Protein AF-A0A4Q3WAX0-F1 (afdb_monomer_lite)

Structure (mmCIF, N/CA/C/O backbone):
data_AF-A0A4Q3WAX0-F1
#
_entry.id   AF-A0A4Q3WAX0-F1
#
loop_
_atom_site.group_PDB
_atom_site.id
_atom_site.type_symbol
_atom_site.label_atom_id
_atom_site.label_alt_id
_atom_site.label_comp_id
_atom_site.label_asym_id
_atom_site.label_entity_id
_atom_site.label_seq_id
_atom_site.pdbx_PDB_ins_code
_atom_site.Cartn_x
_atom_site.Cartn_y
_atom_site.Cartn_z
_atom_site.occupancy
_atom_site.B_iso_or_equiv
_atom_site.auth_seq_id
_atom_site.auth_comp_id
_atom_site.auth_asym_id
_atom_site.auth_atom_id
_atom_site.pdbx_PDB_model_num
ATOM 1 N N . MET A 1 1 ? 7.639 -25.676 12.155 1.00 42.34 1 MET A N 1
ATOM 2 C CA . MET A 1 1 ? 8.088 -25.552 10.753 1.00 42.34 1 MET A CA 1
ATOM 3 C C . MET A 1 1 ? 8.655 -24.159 10.591 1.00 42.34 1 MET A C 1
ATOM 5 O O . MET A 1 1 ? 7.936 -23.203 10.849 1.00 42.34 1 MET A O 1
ATOM 9 N N . THR A 1 2 ? 9.943 -24.042 10.290 1.00 48.53 2 THR A N 1
ATOM 10 C CA . THR A 1 2 ? 10.581 -22.765 9.952 1.00 48.53 2 THR A CA 1
ATOM 11 C C . THR A 1 2 ? 10.070 -22.315 8.592 1.00 48.53 2 THR A C 1
ATOM 13 O O . THR A 1 2 ? 10.085 -23.102 7.649 1.00 48.53 2 THR A O 1
ATOM 16 N N . ASP A 1 3 ? 9.569 -21.086 8.529 1.00 55.59 3 ASP A N 1
ATOM 17 C CA . ASP A 1 3 ? 9.104 -20.432 7.308 1.00 55.59 3 ASP A CA 1
ATOM 18 C C . ASP A 1 3 ? 10.262 -20.417 6.289 1.00 55.59 3 ASP A C 1
ATOM 20 O O . ASP A 1 3 ? 11.294 -19.809 6.578 1.00 55.59 3 ASP A O 1
ATOM 24 N N . PRO A 1 4 ? 10.178 -21.151 5.164 1.00 63.62 4 PRO A N 1
ATOM 25 C CA . PRO A 1 4 ? 11.325 -21.344 4.276 1.00 63.62 4 PRO A CA 1
ATOM 26 C C . PRO A 1 4 ? 11.660 -20.107 3.433 1.00 63.62 4 PRO A C 1
ATOM 28 O O . PRO A 1 4 ? 12.616 -20.143 2.659 1.00 63.62 4 PRO A O 1
ATOM 31 N N . TYR A 1 5 ? 10.900 -19.017 3.570 1.00 70.50 5 TYR A N 1
ATOM 32 C CA . TYR A 1 5 ? 11.054 -17.819 2.758 1.00 70.50 5 TYR A CA 1
ATOM 33 C C . TYR A 1 5 ? 11.094 -16.551 3.608 1.00 70.50 5 TYR A C 1
ATOM 35 O O . TYR A 1 5 ? 10.535 -16.476 4.704 1.00 70.50 5 TYR A O 1
ATOM 43 N N . GLN A 1 6 ? 11.764 -15.531 3.072 1.00 82.25 6 GLN A N 1
ATOM 44 C CA . GLN A 1 6 ? 11.808 -14.208 3.677 1.00 82.25 6 GLN A CA 1
ATOM 45 C C . GLN A 1 6 ? 10.392 -13.625 3.781 1.00 82.25 6 GLN A C 1
ATOM 47 O O . GLN A 1 6 ? 9.604 -13.668 2.831 1.00 82.25 6 GLN A O 1
ATOM 52 N N . ARG A 1 7 ? 10.081 -13.072 4.956 1.00 85.94 7 ARG A N 1
ATOM 53 C CA . ARG A 1 7 ? 8.827 -12.364 5.206 1.00 85.94 7 ARG A CA 1
ATOM 54 C C . ARG A 1 7 ? 8.936 -10.932 4.706 1.00 85.94 7 ARG A C 1
ATOM 56 O O . ARG A 1 7 ? 9.850 -10.206 5.089 1.00 85.94 7 ARG A O 1
ATOM 63 N N . PHE A 1 8 ? 7.966 -10.540 3.900 1.00 89.62 8 PHE A N 1
ATOM 64 C CA . PHE A 1 8 ? 7.758 -9.194 3.400 1.00 89.62 8 PHE A CA 1
ATOM 65 C C . PHE A 1 8 ? 6.417 -8.685 3.909 1.00 89.62 8 PHE A C 1
ATOM 67 O O . PHE A 1 8 ? 5.430 -9.427 3.937 1.00 89.62 8 PHE A O 1
ATOM 74 N N . TYR A 1 9 ? 6.399 -7.413 4.293 1.00 91.31 9 TYR A N 1
ATOM 75 C CA . TYR A 1 9 ? 5.206 -6.723 4.752 1.00 91.31 9 TYR A CA 1
ATOM 76 C C . TYR A 1 9 ? 4.824 -5.635 3.759 1.00 91.31 9 TYR A C 1
ATOM 78 O O . TYR A 1 9 ? 5.687 -4.999 3.152 1.00 91.31 9 TYR A O 1
ATOM 86 N N . PHE A 1 10 ? 3.523 -5.434 3.609 1.00 93.81 10 PHE A N 1
ATOM 87 C CA . PHE A 1 10 ? 2.950 -4.441 2.716 1.00 93.81 10 PHE A CA 1
ATOM 88 C C . PHE A 1 10 ? 1.887 -3.646 3.454 1.00 93.81 10 PHE A C 1
ATOM 90 O O . PHE A 1 10 ? 1.214 -4.168 4.346 1.00 93.81 10 PHE A O 1
ATOM 97 N N . TYR A 1 11 ? 1.729 -2.389 3.062 1.00 93.81 11 TYR A N 1
ATOM 98 C CA . TYR A 1 11 ? 0.980 -1.414 3.839 1.00 93.81 11 TYR A CA 1
ATOM 99 C C . TYR A 1 11 ? -0.007 -0.661 2.967 1.00 93.81 11 TYR A C 1
ATOM 101 O O . TYR A 1 11 ? 0.313 -0.280 1.845 1.00 93.81 11 TYR A O 1
ATOM 109 N N . ARG A 1 12 ? -1.198 -0.392 3.491 1.00 95.44 12 ARG A N 1
ATOM 110 C CA . ARG A 1 12 ? -2.172 0.471 2.824 1.00 95.44 12 ARG A CA 1
ATOM 111 C C . ARG A 1 12 ? -2.775 1.441 3.809 1.00 95.44 12 ARG A C 1
ATOM 113 O O . ARG A 1 12 ? -3.254 1.036 4.863 1.00 95.44 12 ARG A O 1
ATOM 120 N N . ILE A 1 13 ? -2.811 2.704 3.412 1.00 94.25 13 ILE A N 1
ATOM 121 C CA . ILE A 1 13 ? -3.484 3.753 4.158 1.00 94.25 13 ILE A CA 1
ATOM 122 C C . ILE A 1 13 ? -4.846 4.037 3.519 1.00 94.25 13 ILE A C 1
ATOM 124 O O . ILE A 1 13 ? -4.982 4.132 2.297 1.00 94.25 13 ILE A O 1
ATOM 128 N N . ARG A 1 14 ? -5.877 4.161 4.355 1.00 95.44 14 ARG A N 1
ATOM 129 C CA . ARG A 1 14 ? -7.179 4.738 3.992 1.00 95.44 14 ARG A CA 1
ATOM 130 C C . ARG A 1 14 ? -7.497 5.842 4.993 1.00 95.44 14 ARG A C 1
ATOM 132 O O . ARG A 1 14 ? -7.515 5.568 6.187 1.00 95.44 14 ARG A O 1
ATOM 139 N N . LYS A 1 15 ? -7.764 7.066 4.530 1.00 95.81 15 LYS A N 1
ATOM 140 C CA . LYS A 1 15 ? -8.266 8.130 5.415 1.00 95.81 15 LYS A CA 1
ATOM 141 C C . LYS A 1 15 ? -9.644 7.745 5.953 1.00 95.81 15 LYS A C 1
ATOM 143 O O . LYS A 1 15 ? -10.451 7.190 5.205 1.00 95.81 15 LYS A O 1
ATOM 148 N N . LEU A 1 16 ? -9.894 8.044 7.224 1.00 96.38 16 LEU A N 1
ATOM 149 C CA . LEU A 1 16 ? -11.207 7.862 7.836 1.00 96.38 16 LEU A CA 1
ATOM 150 C C . LEU A 1 16 ? -12.206 8.850 7.224 1.00 96.38 16 LEU A C 1
ATOM 152 O O . LEU A 1 16 ? -11.890 10.028 7.013 1.00 96.38 16 LEU A O 1
ATOM 156 N N . THR A 1 17 ? -13.414 8.356 6.959 1.00 95.44 17 THR A N 1
ATOM 157 C CA . THR A 1 17 ? -14.574 9.185 6.602 1.00 95.44 17 THR A CA 1
ATOM 158 C C . THR A 1 17 ? -15.021 10.034 7.796 1.00 95.44 17 THR A C 1
ATOM 160 O O . THR A 1 17 ? -14.453 9.937 8.886 1.00 95.44 17 THR A O 1
ATOM 163 N N . LEU A 1 18 ? -16.010 10.912 7.606 1.00 94.50 18 LEU A N 1
ATOM 164 C CA . LEU A 1 18 ? -16.555 11.675 8.730 1.00 94.50 18 LEU A CA 1
ATOM 165 C C . LEU A 1 18 ? -17.228 10.732 9.736 1.00 94.50 18 LEU A C 1
ATOM 167 O O . LEU A 1 18 ? -16.979 10.841 10.933 1.00 94.50 18 LEU A O 1
ATOM 171 N N . GLU A 1 19 ? -17.982 9.758 9.233 1.00 95.12 19 GLU A N 1
ATOM 172 C CA . GLU A 1 19 ? -18.679 8.752 10.028 1.00 95.12 19 GLU A CA 1
ATOM 173 C C . GLU A 1 19 ? -17.692 7.877 10.817 1.00 95.12 19 GLU A C 1
ATOM 175 O O . GLU A 1 19 ? -17.892 7.618 12.002 1.00 95.12 19 GLU A O 1
ATOM 180 N N . ASP A 1 20 ? -16.566 7.487 10.207 1.00 96.81 20 ASP A N 1
ATOM 181 C CA . ASP A 1 20 ? -15.527 6.737 10.923 1.00 96.81 20 ASP A CA 1
ATOM 182 C C . ASP A 1 20 ? -14.886 7.562 12.057 1.00 96.81 20 ASP A C 1
ATOM 184 O O . ASP A 1 20 ? -14.498 7.005 13.084 1.00 96.81 20 ASP A O 1
ATOM 188 N N . LYS A 1 21 ? -14.738 8.886 11.887 1.00 94.69 21 LYS A N 1
ATOM 189 C CA . LYS A 1 21 ? -14.163 9.763 12.925 1.00 94.69 21 LYS A CA 1
ATOM 190 C C . LYS A 1 21 ? -15.082 9.866 14.139 1.00 94.69 21 LYS A C 1
ATOM 192 O O . LYS A 1 21 ? -14.601 9.856 15.269 1.00 94.69 21 LYS A O 1
ATOM 197 N N . GLU A 1 22 ? -16.390 9.935 13.917 1.00 94.06 22 GLU A N 1
ATOM 198 C CA . GLU A 1 22 ? -17.389 9.900 14.992 1.00 94.06 22 GLU A CA 1
ATOM 199 C C . GLU A 1 22 ? -17.384 8.543 15.714 1.00 94.06 22 GLU A C 1
ATOM 201 O O . GLU A 1 22 ? -17.550 8.480 16.935 1.00 94.06 22 GLU A O 1
ATOM 206 N N . ALA A 1 23 ? -17.088 7.466 14.981 1.00 94.44 23 ALA A N 1
ATOM 207 C CA . ALA A 1 23 ? -16.996 6.109 15.503 1.00 94.44 23 ALA A CA 1
ATOM 208 C C . ALA A 1 23 ? -15.727 5.798 16.317 1.00 94.44 23 ALA A C 1
ATOM 210 O O . ALA A 1 23 ? -15.621 4.705 16.872 1.00 94.44 23 ALA A O 1
ATOM 211 N N . ILE A 1 24 ? -14.771 6.724 16.460 1.00 93.88 24 ILE A N 1
ATOM 212 C CA . ILE A 1 24 ? -13.540 6.481 17.238 1.00 93.88 24 ILE A CA 1
ATOM 213 C C . ILE A 1 24 ? -13.864 6.022 18.667 1.00 93.88 24 ILE A C 1
ATOM 215 O O . ILE A 1 24 ? -13.232 5.105 19.180 1.00 93.88 24 ILE A O 1
ATOM 219 N N . TYR A 1 25 ? -14.877 6.610 19.305 1.00 90.38 25 TYR A N 1
ATOM 220 C CA . TYR A 1 25 ? -15.226 6.277 20.689 1.00 90.38 25 TYR A CA 1
ATOM 221 C C . TYR A 1 25 ? -16.056 4.994 20.825 1.00 90.38 25 TYR A C 1
ATOM 223 O O . TYR A 1 25 ? -16.008 4.348 21.872 1.00 90.38 25 TYR A O 1
ATOM 231 N N . THR A 1 26 ? -16.811 4.620 19.788 1.00 94.00 26 THR A N 1
ATOM 232 C CA . THR A 1 26 ? -17.651 3.409 19.777 1.00 94.00 26 THR A CA 1
ATOM 233 C C . THR A 1 26 ? -16.911 2.191 19.234 1.00 94.00 26 THR A C 1
ATOM 235 O O . THR A 1 26 ? -17.274 1.066 19.569 1.00 94.00 26 THR A O 1
ATOM 238 N N . LYS A 1 27 ? -15.855 2.421 18.444 1.00 94.44 27 LYS A N 1
ATOM 239 C CA . LYS A 1 27 ? -15.073 1.428 17.699 1.00 94.44 27 LYS A CA 1
ATOM 240 C C . LYS A 1 27 ? -15.858 0.676 16.618 1.00 94.44 27 LYS A C 1
ATOM 242 O O . LYS A 1 27 ? -15.413 -0.375 16.165 1.00 94.44 27 LYS A O 1
ATOM 247 N N . ASP A 1 28 ? -17.004 1.209 16.209 1.00 95.25 28 ASP A N 1
ATOM 248 C CA . ASP A 1 28 ? -17.831 0.654 15.134 1.00 95.25 28 ASP A CA 1
ATOM 249 C C . ASP A 1 28 ? -17.613 1.459 13.852 1.00 95.25 28 ASP A C 1
ATOM 251 O O . ASP A 1 28 ? -18.352 2.395 13.562 1.00 95.25 28 ASP A O 1
ATOM 255 N N . PHE A 1 29 ? -16.529 1.153 13.138 1.00 97.06 29 PHE A N 1
ATOM 256 C CA . PHE A 1 29 ? -16.079 1.914 11.973 1.00 97.06 29 PHE A CA 1
ATOM 257 C C . PHE A 1 29 ? -16.847 1.516 10.701 1.00 97.06 29 PHE A C 1
ATOM 259 O O . PHE A 1 29 ? -16.587 0.435 10.157 1.00 97.06 29 PHE A O 1
ATOM 266 N N . PRO A 1 30 ? -17.739 2.369 10.156 1.00 95.25 30 PRO A N 1
ATOM 267 C CA . PRO A 1 30 ? -18.611 1.977 9.049 1.00 95.25 30 PRO A CA 1
ATOM 268 C C . PRO A 1 30 ? -17.873 1.607 7.760 1.00 95.25 30 PRO A C 1
ATOM 270 O O . PRO A 1 30 ? -18.399 0.847 6.951 1.00 95.25 30 PRO A O 1
ATOM 273 N N . SER A 1 31 ? -16.659 2.125 7.542 1.00 94.81 31 SER A N 1
ATOM 274 C CA . SER A 1 31 ? -15.881 1.827 6.332 1.00 94.81 31 SER A CA 1
ATOM 275 C C . SER A 1 31 ? -14.891 0.657 6.475 1.00 94.81 31 SER A C 1
ATOM 277 O O . SER A 1 31 ? -14.120 0.392 5.537 1.00 94.81 31 SER A O 1
ATOM 279 N N . MET A 1 32 ? -14.909 -0.033 7.624 1.00 96.44 32 MET A N 1
ATOM 280 C CA . MET A 1 32 ? -14.067 -1.186 7.961 1.00 96.44 32 MET A CA 1
ATOM 281 C C . MET A 1 32 ? -14.862 -2.220 8.779 1.00 96.44 32 MET A C 1
ATOM 283 O O . MET A 1 32 ? -14.608 -2.421 9.967 1.00 96.44 32 MET A O 1
ATOM 287 N N . GLN A 1 33 ? -15.840 -2.871 8.145 1.00 95.00 33 GLN A N 1
ATOM 288 C CA . GLN A 1 33 ? -16.765 -3.790 8.823 1.00 95.00 33 GLN A CA 1
ATOM 289 C C . GLN A 1 33 ? -16.539 -5.254 8.455 1.00 95.00 33 GLN A C 1
ATOM 291 O O . GLN A 1 33 ? -16.819 -6.139 9.263 1.00 95.00 33 GLN A O 1
ATOM 296 N N . SER A 1 34 ? -16.034 -5.519 7.252 1.00 95.25 34 SER A N 1
ATOM 297 C CA . SER A 1 34 ? -15.991 -6.855 6.663 1.00 95.25 34 SER A CA 1
ATOM 298 C C . SER A 1 34 ? -14.663 -7.159 5.977 1.00 95.25 34 SER A C 1
ATOM 300 O O . SER A 1 34 ? -13.897 -6.264 5.620 1.00 95.25 34 SER A O 1
ATOM 302 N N . GLU A 1 35 ? -14.415 -8.438 5.698 1.00 94.06 35 GLU A N 1
ATOM 303 C CA . GLU A 1 35 ? -13.248 -8.861 4.918 1.00 94.06 35 GLU A CA 1
ATOM 304 C C . GLU A 1 35 ? -13.158 -8.181 3.535 1.00 94.06 35 GLU A C 1
ATOM 306 O O . GLU A 1 35 ? -12.063 -7.946 3.031 1.00 94.06 35 GLU A O 1
ATOM 311 N N . GLN A 1 36 ? -14.269 -7.802 2.896 1.00 92.88 36 GLN A N 1
ATOM 312 C CA . GLN A 1 36 ? -14.178 -7.119 1.601 1.00 92.88 36 GLN A CA 1
ATOM 313 C C . GLN A 1 36 ? -13.471 -5.753 1.713 1.00 92.88 36 GLN A C 1
ATOM 315 O O . GLN A 1 36 ? -12.791 -5.336 0.772 1.00 92.88 36 GLN A O 1
ATOM 320 N N . ASP A 1 37 ? -13.567 -5.082 2.865 1.00 94.06 37 ASP A N 1
ATOM 321 C CA . ASP A 1 37 ? -13.053 -3.722 3.070 1.00 94.06 37 ASP A CA 1
ATOM 322 C C . ASP A 1 37 ? -11.518 -3.636 3.072 1.00 94.06 37 ASP A C 1
ATOM 324 O O . ASP A 1 37 ? -10.950 -2.560 2.830 1.00 94.06 37 ASP A O 1
ATOM 328 N N . ILE A 1 38 ? -10.840 -4.768 3.292 1.00 95.25 38 ILE A N 1
ATOM 329 C CA . ILE A 1 38 ? -9.375 -4.867 3.288 1.00 95.25 38 ILE A CA 1
ATOM 330 C C . ILE A 1 38 ? -8.791 -5.258 1.936 1.00 95.25 38 ILE A C 1
ATOM 332 O O . ILE A 1 38 ? -7.582 -5.187 1.757 1.00 95.25 38 ILE A O 1
ATOM 336 N N . TRP A 1 39 ? -9.590 -5.686 0.967 1.00 95.06 39 TRP A N 1
ATOM 337 C CA . TRP A 1 39 ? -9.061 -6.097 -0.330 1.00 95.06 39 TRP A CA 1
ATOM 338 C C . TRP A 1 39 ? -9.214 -4.957 -1.332 1.00 95.06 39 TRP A C 1
ATOM 340 O O . TRP A 1 39 ? -8.625 -3.883 -1.195 1.00 95.06 39 TRP A O 1
ATOM 350 N N . THR A 1 40 ? -9.996 -5.160 -2.370 1.00 93.62 40 THR A N 1
ATOM 351 C CA . THR A 1 40 ? -10.182 -4.198 -3.445 1.00 93.62 40 THR A CA 1
ATOM 352 C C . THR A 1 40 ? -11.554 -3.536 -3.302 1.00 93.62 40 THR A C 1
ATOM 354 O O . THR A 1 40 ? -12.463 -4.055 -2.651 1.00 93.62 40 THR A O 1
ATOM 357 N N . LYS A 1 41 ? -11.730 -2.348 -3.889 1.00 89.81 41 LYS A N 1
ATOM 358 C CA . LYS A 1 41 ? -13.078 -1.764 -3.986 1.00 89.81 41 LYS A CA 1
ATOM 359 C C . LYS A 1 41 ? -13.919 -2.614 -4.950 1.00 89.81 41 LYS A C 1
ATOM 361 O O . LYS A 1 41 ? -13.353 -3.197 -5.868 1.00 89.81 41 LYS A O 1
ATOM 366 N N . PRO A 1 42 ? -15.251 -2.657 -4.845 1.00 90.06 42 PRO A N 1
ATOM 367 C CA . PRO A 1 42 ? -16.066 -3.215 -5.919 1.00 90.06 42 PRO A CA 1
ATOM 368 C C . PRO A 1 42 ? -15.713 -2.568 -7.266 1.00 90.06 42 PRO A C 1
ATOM 370 O O . PRO A 1 42 ? -15.598 -1.343 -7.352 1.00 90.06 42 PRO A O 1
ATOM 373 N N . ALA A 1 43 ? -15.544 -3.386 -8.308 1.00 92.00 43 ALA A N 1
ATOM 374 C CA . ALA A 1 43 ? -15.164 -2.946 -9.654 1.00 92.00 43 ALA A CA 1
ATOM 375 C C . ALA A 1 43 ? -16.029 -1.774 -10.147 1.00 92.00 43 ALA A C 1
ATOM 377 O O . ALA A 1 43 ? -15.517 -0.760 -10.613 1.00 92.00 43 ALA A O 1
ATOM 378 N N . SER A 1 44 ? -17.342 -1.855 -9.920 1.00 92.44 44 SER A N 1
ATOM 379 C CA . SER A 1 44 ? -18.315 -0.826 -10.295 1.00 92.44 44 SER A CA 1
ATOM 380 C C . SER A 1 44 ? -18.044 0.558 -9.691 1.00 92.44 44 SER A C 1
ATOM 382 O O . SER A 1 44 ? -18.527 1.549 -10.238 1.00 92.44 44 SER A O 1
ATOM 384 N N . LEU A 1 45 ? -17.275 0.666 -8.603 1.00 91.31 45 LEU A N 1
ATOM 385 C CA . LEU A 1 45 ? -16.914 1.936 -7.962 1.00 91.31 45 LEU A CA 1
ATOM 386 C C . LEU A 1 45 ? -15.598 2.531 -8.488 1.00 91.31 45 LEU A C 1
ATOM 388 O O . LEU A 1 45 ? -15.267 3.673 -8.165 1.00 91.31 45 LEU A O 1
ATOM 392 N N . VAL A 1 46 ? -14.843 1.796 -9.305 1.00 90.56 46 VAL A N 1
ATOM 393 C CA . VAL A 1 46 ? -13.597 2.273 -9.913 1.00 90.56 46 VAL A CA 1
ATOM 394 C C . VAL A 1 46 ? -13.937 3.026 -11.197 1.00 90.56 46 VAL A C 1
ATOM 396 O O . VAL A 1 46 ? -14.057 2.434 -12.261 1.00 90.56 46 VAL A O 1
ATOM 399 N N . LYS A 1 47 ? -14.155 4.341 -11.109 1.00 90.38 47 LYS A N 1
ATOM 400 C CA . LYS A 1 47 ? -14.609 5.147 -12.262 1.00 90.38 47 LYS A CA 1
ATOM 401 C C . LYS A 1 47 ? -13.491 5.741 -13.113 1.00 90.38 47 LYS A C 1
ATOM 403 O O . LYS A 1 47 ? -13.719 6.055 -14.275 1.00 90.38 47 LYS A O 1
ATOM 408 N N . ASN A 1 48 ? -12.295 5.861 -12.548 1.00 89.25 48 ASN A N 1
ATOM 409 C CA . ASN A 1 48 ? -11.182 6.571 -13.166 1.00 89.25 48 ASN A CA 1
ATOM 410 C C . ASN A 1 48 ? -10.039 5.613 -13.500 1.00 89.25 48 ASN A C 1
ATOM 412 O O . ASN A 1 48 ? -9.913 4.542 -12.902 1.00 89.25 48 ASN A O 1
ATOM 416 N N . TYR A 1 49 ? -9.189 6.036 -14.432 1.00 90.31 49 TYR A N 1
ATOM 417 C CA . TYR A 1 49 ? -7.910 5.379 -14.671 1.00 90.31 49 TYR A CA 1
ATOM 418 C C . TYR A 1 49 ? -7.003 5.557 -13.451 1.00 90.31 49 TYR A C 1
ATOM 420 O O . TYR A 1 49 ? -6.873 6.658 -12.917 1.00 90.31 49 TYR A O 1
ATOM 428 N N . GLY A 1 50 ? -6.374 4.468 -13.027 1.00 89.38 50 GLY A N 1
ATOM 429 C CA . GLY A 1 50 ? -5.189 4.508 -12.182 1.00 89.38 50 GLY A CA 1
ATOM 430 C C . GLY A 1 50 ? -3.940 4.251 -13.015 1.00 89.38 50 GLY A C 1
ATOM 431 O O . GLY A 1 50 ? -4.005 4.046 -14.226 1.00 89.38 50 GLY A O 1
ATOM 432 N N . ARG A 1 51 ? -2.782 4.224 -12.355 1.00 89.12 51 ARG A N 1
ATOM 433 C CA . ARG A 1 51 ? -1.499 4.000 -13.036 1.00 89.12 51 ARG A CA 1
ATOM 434 C C . ARG A 1 51 ? -1.396 2.5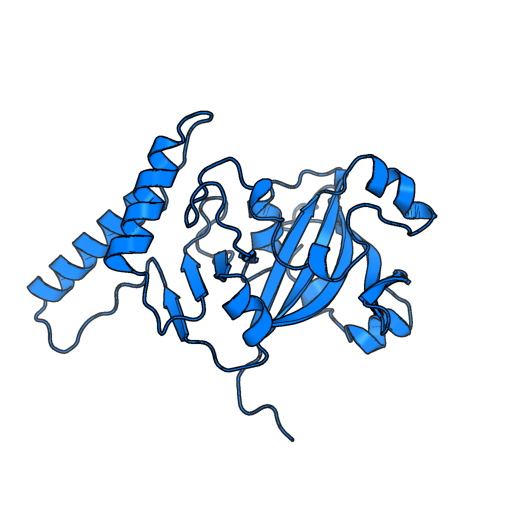96 -13.643 1.00 89.12 51 ARG A 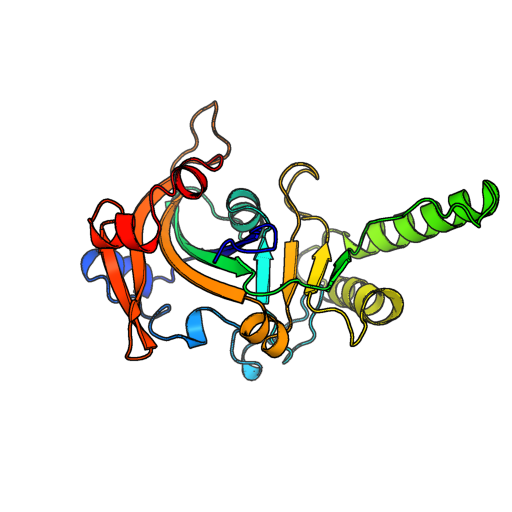C 1
ATOM 436 O O . ARG A 1 51 ? -0.746 2.429 -14.665 1.00 89.12 51 ARG A O 1
ATOM 443 N N . LEU A 1 52 ? -2.035 1.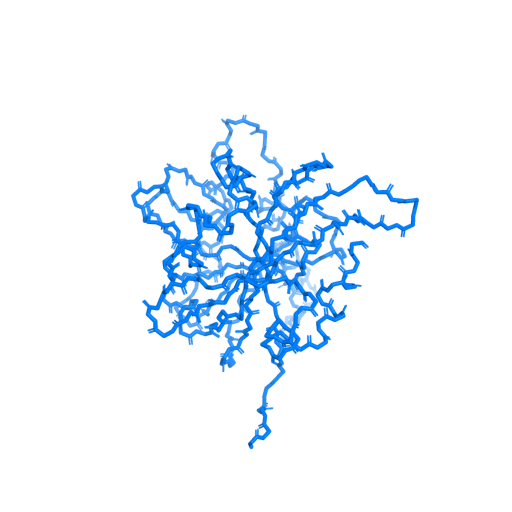606 -13.013 1.00 93.12 52 LEU A N 1
ATOM 444 C CA . LEU A 1 52 ? -2.024 0.202 -13.449 1.00 93.12 52 LEU A CA 1
ATOM 445 C C . LEU A 1 52 ? -3.435 -0.393 -13.615 1.00 93.12 52 LEU A C 1
ATOM 447 O O . LEU A 1 52 ? -3.580 -1.609 -13.709 1.00 93.12 52 LEU A O 1
ATOM 451 N N . ASN A 1 53 ? -4.494 0.423 -13.629 1.00 93.31 53 ASN A N 1
ATOM 452 C CA . ASN A 1 53 ? -5.853 -0.083 -13.841 1.00 93.31 53 ASN A CA 1
ATOM 453 C C . ASN A 1 53 ? -6.721 0.852 -14.677 1.00 93.31 53 ASN A C 1
ATOM 455 O O . ASN A 1 53 ? -6.632 2.078 -14.589 1.00 93.31 53 ASN A O 1
ATOM 459 N N . ARG A 1 54 ? -7.624 0.244 -15.442 1.00 94.19 54 ARG A N 1
ATOM 460 C CA . ARG A 1 54 ? -8.717 0.919 -16.147 1.00 94.19 54 ARG A CA 1
ATOM 461 C C . ARG A 1 54 ? -9.887 1.181 -15.187 1.00 94.19 54 ARG A C 1
ATOM 463 O O . ARG A 1 54 ? -9.948 0.583 -14.104 1.00 94.19 54 ARG A O 1
ATOM 470 N N . PRO A 1 55 ? -10.847 2.037 -15.576 1.00 93.19 55 PRO A N 1
ATOM 471 C CA . PRO A 1 55 ? -12.171 2.021 -14.970 1.00 93.19 55 PRO A CA 1
ATOM 472 C C . PRO A 1 55 ? -12.730 0.595 -14.944 1.00 93.19 55 PRO A C 1
ATOM 474 O O . PRO A 1 55 ? -12.489 -0.190 -15.859 1.00 93.19 55 PRO A O 1
ATOM 477 N N . GLU A 1 56 ? -13.439 0.264 -13.873 1.00 93.75 56 GLU A N 1
ATOM 478 C CA . GLU A 1 56 ? -14.020 -1.053 -13.601 1.00 93.75 56 GLU A CA 1
ATOM 479 C C . GLU A 1 56 ? -13.010 -2.188 -13.379 1.00 93.75 56 GLU A C 1
ATOM 481 O O . GLU A 1 56 ? -13.396 -3.336 -13.178 1.00 93.75 56 GLU A O 1
ATOM 486 N N . GLN A 1 57 ? -11.713 -1.883 -13.316 1.00 93.56 57 GLN A N 1
ATOM 487 C CA . GLN A 1 57 ? -10.690 -2.839 -12.907 1.00 93.56 57 GLN A CA 1
ATOM 488 C C . GLN A 1 57 ? -10.256 -2.560 -11.477 1.00 93.56 57 GLN A C 1
ATOM 490 O O . GLN A 1 57 ? -9.631 -1.538 -11.188 1.00 93.56 57 GLN A O 1
ATOM 495 N N . SER A 1 58 ? -10.582 -3.488 -10.581 1.00 93.56 58 SER A N 1
ATOM 496 C CA . SER A 1 58 ? -10.208 -3.360 -9.183 1.00 93.56 58 SER A CA 1
ATOM 497 C C . SER A 1 58 ? -8.897 -4.064 -8.877 1.00 93.56 58 SER A C 1
ATOM 499 O O . SER A 1 58 ? -8.736 -5.256 -9.132 1.00 93.56 58 SER A O 1
ATOM 501 N N . ILE A 1 59 ? -7.967 -3.307 -8.307 1.00 95.31 59 ILE A N 1
ATOM 502 C CA . ILE A 1 59 ? -6.637 -3.770 -7.922 1.00 95.31 59 ILE A CA 1
ATOM 503 C C . ILE A 1 59 ? -6.291 -3.250 -6.527 1.00 95.31 59 ILE A C 1
ATOM 505 O O . ILE A 1 59 ? -6.832 -2.243 -6.057 1.00 95.31 59 ILE A O 1
ATOM 509 N N . LEU A 1 60 ? -5.391 -3.955 -5.854 1.00 96.75 60 LEU A N 1
ATOM 510 C CA . LEU A 1 60 ? -4.911 -3.619 -4.524 1.00 96.75 60 LEU A CA 1
ATOM 511 C C . LEU A 1 60 ? -3.578 -2.876 -4.635 1.00 96.75 60 LEU A C 1
ATOM 513 O O . LEU A 1 60 ? -2.561 -3.482 -4.961 1.00 96.75 60 LEU A O 1
ATOM 517 N N . TYR A 1 61 ? -3.598 -1.576 -4.343 1.00 95.50 61 TYR A N 1
ATOM 518 C CA . TYR A 1 61 ? -2.402 -0.743 -4.207 1.00 95.50 61 TYR A CA 1
ATOM 519 C C . TYR A 1 61 ? -1.891 -0.786 -2.765 1.00 95.50 61 TYR A C 1
ATOM 521 O O . TYR A 1 61 ? -2.649 -0.480 -1.840 1.00 95.50 61 TYR A O 1
ATOM 529 N N . LEU A 1 62 ? -0.612 -1.119 -2.588 1.00 95.81 62 LEU A N 1
ATOM 530 C CA . LEU A 1 62 ? 0.090 -1.147 -1.305 1.00 95.81 62 LEU A CA 1
ATOM 531 C C . LEU A 1 62 ? 1.446 -0.428 -1.431 1.00 95.81 62 LEU A C 1
ATOM 533 O O . LEU A 1 62 ? 2.002 -0.303 -2.520 1.00 95.81 62 LEU A O 1
ATOM 537 N N . GLY A 1 63 ? 2.010 0.003 -0.309 1.00 92.56 63 GLY A N 1
ATOM 538 C CA . GLY A 1 63 ? 3.398 0.441 -0.183 1.00 92.56 63 GLY A CA 1
ATOM 539 C C . GLY A 1 63 ? 4.274 -0.642 0.445 1.00 92.56 63 GLY A C 1
ATOM 540 O O . GLY A 1 63 ? 3.801 -1.449 1.248 1.00 92.56 63 GLY A O 1
ATOM 541 N N . SER A 1 64 ? 5.568 -0.638 0.119 1.00 88.75 64 SER A N 1
ATOM 542 C CA . SER A 1 64 ? 6.573 -1.502 0.760 1.00 88.75 64 SER A CA 1
ATOM 543 C C . SER A 1 64 ? 6.947 -1.058 2.182 1.00 88.75 64 SER A C 1
ATOM 545 O O . SER A 1 64 ? 7.602 -1.798 2.907 1.00 88.75 64 SER A O 1
ATOM 547 N N . THR A 1 65 ? 6.564 0.160 2.573 1.00 86.81 65 THR A N 1
ATOM 548 C CA . THR A 1 65 ? 6.751 0.737 3.913 1.00 86.81 65 THR A CA 1
ATOM 549 C C . THR A 1 65 ? 5.489 1.503 4.322 1.00 86.81 65 THR A C 1
ATOM 551 O O . THR A 1 65 ? 4.742 1.985 3.462 1.00 86.81 65 THR A O 1
ATOM 554 N N . ALA A 1 66 ? 5.238 1.627 5.630 1.00 86.81 66 ALA A N 1
ATOM 555 C CA . ALA A 1 66 ? 4.109 2.403 6.149 1.00 86.81 66 ALA A CA 1
ATOM 556 C C . ALA A 1 66 ? 4.246 3.901 5.814 1.00 86.81 66 ALA A C 1
ATOM 558 O O . ALA A 1 66 ? 3.287 4.523 5.358 1.00 86.81 66 ALA A O 1
ATOM 559 N N . THR A 1 67 ? 5.460 4.443 5.938 1.00 84.56 67 THR A N 1
ATOM 560 C CA . THR A 1 67 ? 5.834 5.816 5.567 1.00 84.56 67 THR A CA 1
ATOM 561 C C . THR A 1 67 ? 5.493 6.122 4.104 1.00 84.56 67 THR A C 1
ATOM 563 O O . THR A 1 67 ? 4.828 7.118 3.821 1.00 84.56 67 THR A O 1
ATOM 566 N N . ASN A 1 68 ? 5.848 5.234 3.163 1.00 86.00 68 ASN A N 1
ATOM 567 C CA . ASN A 1 68 ? 5.482 5.410 1.754 1.00 86.00 68 ASN A CA 1
ATOM 568 C C . ASN A 1 68 ? 3.957 5.401 1.553 1.00 86.00 68 ASN A C 1
ATOM 570 O O . ASN A 1 68 ? 3.426 6.232 0.821 1.00 86.00 68 ASN A O 1
ATOM 574 N N . ALA A 1 69 ? 3.232 4.507 2.234 1.00 89.50 69 ALA A N 1
ATOM 575 C CA . ALA A 1 69 ? 1.772 4.450 2.133 1.00 89.50 69 ALA A CA 1
ATOM 576 C C . ALA A 1 69 ? 1.084 5.728 2.663 1.00 89.50 69 ALA A C 1
ATOM 578 O O . ALA A 1 69 ? 0.066 6.157 2.105 1.00 89.50 69 ALA A O 1
ATOM 579 N N . LEU A 1 70 ? 1.641 6.357 3.706 1.00 88.19 70 LEU A N 1
ATOM 580 C CA . LEU A 1 70 ? 1.168 7.644 4.231 1.00 88.19 70 LEU A CA 1
ATOM 581 C C . LEU A 1 70 ? 1.384 8.780 3.228 1.00 88.19 70 LEU A C 1
ATOM 583 O O . LEU A 1 70 ? 0.441 9.523 2.945 1.00 88.19 70 LEU A O 1
ATOM 587 N N . TYR A 1 71 ? 2.577 8.872 2.635 1.00 85.75 71 TYR A N 1
ATOM 588 C CA . TYR A 1 71 ? 2.867 9.855 1.588 1.00 85.75 71 TYR A CA 1
ATOM 589 C C . TYR A 1 71 ? 1.980 9.691 0.357 1.00 85.75 71 TYR A C 1
ATOM 591 O O . TYR A 1 71 ? 1.435 10.670 -0.156 1.00 85.75 71 TYR A O 1
ATOM 599 N N . GLU A 1 72 ? 1.788 8.456 -0.106 1.00 86.19 72 GLU A N 1
ATOM 600 C CA . GLU A 1 72 ? 0.935 8.167 -1.261 1.00 86.19 72 GLU A CA 1
ATOM 601 C C . GLU A 1 72 ? -0.510 8.623 -1.042 1.00 86.19 72 GLU A C 1
ATOM 603 O O . GLU A 1 72 ? -1.164 9.121 -1.965 1.00 86.19 72 GLU A O 1
ATOM 608 N N . THR A 1 73 ? -0.982 8.565 0.203 1.00 88.38 73 THR A N 1
ATOM 609 C CA . THR A 1 73 ? -2.333 9.001 0.571 1.00 88.38 73 THR A CA 1
ATOM 610 C C . THR A 1 73 ? -2.429 10.500 0.876 1.00 88.38 73 THR A C 1
ATOM 612 O O . THR A 1 73 ? -3.534 11.007 1.071 1.00 88.38 73 THR A O 1
ATOM 615 N N . ASP A 1 74 ? -1.306 11.227 0.860 1.00 88.06 74 ASP A N 1
ATOM 616 C CA . ASP A 1 74 ? -1.247 12.664 1.150 1.00 88.06 74 ASP A CA 1
ATOM 617 C C . ASP A 1 74 ? -1.925 13.007 2.492 1.00 88.06 74 ASP A C 1
ATOM 619 O O . ASP A 1 74 ? -2.771 13.899 2.587 1.00 88.06 74 ASP A O 1
ATOM 623 N N . CYS A 1 75 ? -1.650 12.206 3.528 1.00 87.06 75 CYS A N 1
ATOM 624 C CA . CYS A 1 75 ? -2.162 12.459 4.873 1.00 87.06 75 CYS A CA 1
ATOM 625 C C . CYS A 1 75 ? -1.507 13.707 5.471 1.00 87.06 75 CYS A C 1
ATOM 627 O O . CYS A 1 75 ? -0.285 13.832 5.481 1.00 87.06 75 CYS A O 1
ATOM 629 N N . GLN A 1 76 ? -2.335 14.602 6.000 1.00 89.75 76 GLN A N 1
ATOM 630 C CA . GLN A 1 76 ? -1.912 15.854 6.620 1.00 89.75 76 GLN A CA 1
ATOM 631 C C . GLN A 1 76 ? -2.038 15.764 8.148 1.00 89.75 76 GLN A C 1
ATOM 633 O O . GLN A 1 76 ? -2.833 14.957 8.639 1.00 89.75 76 GLN A O 1
ATOM 638 N N . PRO A 1 77 ? -1.305 16.583 8.926 1.00 91.19 77 PRO A N 1
ATOM 639 C CA . PRO A 1 77 ? -1.531 16.687 10.364 1.00 91.19 77 PRO A CA 1
ATOM 640 C C . PRO A 1 77 ? -3.015 16.908 10.685 1.00 91.19 77 PRO A C 1
ATOM 642 O O . PRO A 1 77 ? -3.685 17.749 10.088 1.00 91.19 77 PRO A O 1
ATOM 645 N N . GLY A 1 78 ? -3.545 16.112 11.610 1.00 92.75 78 GLY A N 1
ATOM 646 C CA . GLY A 1 78 ? -4.965 16.060 11.947 1.00 92.75 78 GLY A CA 1
ATOM 647 C C . GLY A 1 78 ? -5.763 14.965 11.232 1.00 92.75 78 GLY A C 1
ATOM 648 O O . GLY A 1 78 ? -6.833 14.609 11.730 1.00 92.75 78 GLY A O 1
ATOM 649 N N . ASP A 1 79 ? -5.265 14.399 10.128 1.00 94.31 79 ASP A N 1
ATOM 650 C CA . ASP A 1 79 ? -5.950 13.314 9.423 1.00 94.31 79 ASP A CA 1
ATOM 651 C C . ASP A 1 79 ? -5.937 12.023 10.242 1.00 94.31 79 ASP A C 1
ATOM 653 O O . ASP A 1 79 ? -4.901 11.578 10.735 1.00 94.31 79 ASP A O 1
ATOM 657 N N . PHE A 1 80 ? -7.101 11.382 10.320 1.00 96.19 80 PHE A N 1
ATOM 658 C CA . PHE A 1 80 ? -7.241 10.031 10.846 1.00 96.19 80 PHE A CA 1
ATOM 659 C C . PHE A 1 80 ? -7.150 9.014 9.713 1.00 96.19 80 PHE A C 1
ATOM 661 O O . PHE A 1 80 ? -7.655 9.253 8.610 1.00 96.19 80 PHE A O 1
ATOM 668 N N . PHE A 1 81 ? -6.541 7.865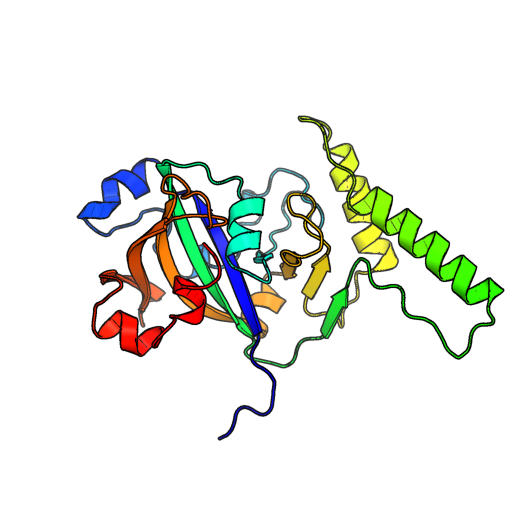 9.988 1.00 95.94 81 PHE A N 1
ATOM 669 C CA . PHE A 1 81 ? -6.338 6.815 9.001 1.00 95.94 81 PHE A CA 1
ATOM 670 C C . PHE A 1 81 ? -6.469 5.395 9.564 1.00 95.94 81 PHE A C 1
ATOM 672 O O . PHE A 1 81 ? -6.223 5.131 10.739 1.00 95.94 81 PHE A O 1
ATOM 679 N N . PHE A 1 82 ? -6.799 4.476 8.659 1.00 97.00 82 PHE A N 1
ATOM 680 C CA . PHE A 1 82 ? -6.581 3.044 8.789 1.00 97.00 82 PHE A CA 1
ATOM 681 C C . PHE A 1 82 ? -5.258 2.677 8.119 1.00 97.00 82 PHE A C 1
ATOM 683 O O . PHE A 1 82 ? -5.107 2.906 6.918 1.00 97.00 82 PHE A O 1
ATOM 690 N N . LEU A 1 83 ? -4.337 2.067 8.862 1.00 95.12 83 LEU A N 1
ATOM 691 C CA . LEU A 1 83 ? -3.143 1.406 8.342 1.00 95.12 83 LEU A CA 1
ATOM 692 C C . LEU A 1 83 ? -3.386 -0.099 8.302 1.00 95.12 83 LEU A C 1
ATOM 694 O O . LEU A 1 83 ? -3.358 -0.773 9.323 1.00 95.12 83 LEU A O 1
ATOM 698 N N . GLN A 1 84 ? -3.633 -0.625 7.112 1.00 95.94 84 GLN A N 1
ATOM 699 C CA . GLN A 1 84 ? -3.781 -2.057 6.870 1.00 95.94 84 GLN A CA 1
ATOM 700 C C . GLN A 1 84 ? -2.411 -2.684 6.638 1.00 95.94 84 GLN A C 1
ATOM 702 O O . GLN A 1 84 ? -1.606 -2.145 5.873 1.00 95.94 84 GLN A O 1
ATOM 707 N N . VAL A 1 85 ? -2.174 -3.835 7.268 1.00 94.31 85 VAL A N 1
ATOM 708 C CA . VAL A 1 85 ? -0.909 -4.568 7.182 1.00 94.31 85 VAL A CA 1
ATOM 709 C C . VAL A 1 85 ? -1.146 -5.935 6.555 1.00 94.31 85 VAL A C 1
ATOM 711 O O . VAL A 1 85 ? -1.996 -6.707 7.002 1.00 94.31 85 VAL A O 1
ATOM 714 N N . TYR A 1 86 ? -0.348 -6.254 5.542 1.00 95.38 86 TYR A N 1
ATOM 715 C CA . TYR A 1 86 ? -0.343 -7.547 4.868 1.00 95.38 86 TYR A CA 1
ATOM 716 C C . TYR A 1 86 ? 1.042 -8.164 4.953 1.00 95.38 86 TYR A C 1
ATOM 718 O O . TYR A 1 86 ? 2.048 -7.464 5.044 1.00 95.38 86 TYR A O 1
ATOM 726 N N . GLN A 1 87 ? 1.084 -9.482 4.862 1.00 92.94 87 GLN A N 1
ATOM 727 C CA . GLN A 1 87 ? 2.304 -10.267 4.804 1.00 92.94 87 GLN A CA 1
ATOM 728 C C . GLN A 1 87 ? 2.221 -11.238 3.630 1.00 92.94 87 GLN A C 1
ATOM 730 O O . GLN A 1 87 ? 1.149 -11.775 3.350 1.00 92.94 87 GLN A O 1
ATOM 735 N N . ASN A 1 88 ? 3.336 -11.512 2.957 1.00 94.38 88 ASN A N 1
ATOM 736 C CA . ASN A 1 88 ? 3.362 -12.607 1.991 1.00 94.38 88 ASN A CA 1
ATOM 737 C C . ASN A 1 88 ? 3.122 -13.963 2.683 1.00 94.38 88 ASN A C 1
ATOM 739 O O . ASN A 1 88 ? 3.702 -14.276 3.723 1.00 94.38 88 ASN A O 1
ATOM 743 N N . LYS A 1 89 ? 2.259 -14.776 2.074 1.00 94.12 89 LYS A N 1
ATOM 744 C CA . LYS A 1 89 ? 1.973 -16.165 2.453 1.00 94.12 89 LYS A CA 1
ATOM 745 C C . LYS A 1 89 ? 2.775 -17.160 1.613 1.00 94.12 89 LYS A C 1
ATOM 747 O O . LYS A 1 89 ? 3.121 -18.229 2.104 1.00 94.12 89 LYS A O 1
ATOM 752 N N . ASN A 1 90 ? 3.061 -16.805 0.361 1.00 92.00 90 ASN A N 1
ATOM 753 C CA . ASN A 1 90 ? 3.812 -17.626 -0.586 1.00 92.00 90 ASN A CA 1
ATOM 754 C C . ASN A 1 90 ? 5.007 -16.832 -1.144 1.00 92.00 90 ASN A C 1
ATOM 756 O O . ASN A 1 90 ? 5.009 -15.597 -1.076 1.00 92.00 90 ASN A O 1
ATOM 760 N N . PRO A 1 91 ? 6.001 -17.507 -1.748 1.00 91.75 91 PRO A N 1
ATOM 761 C CA . PRO A 1 91 ? 6.893 -16.872 -2.711 1.00 91.75 91 PRO A CA 1
ATOM 762 C C . PRO A 1 91 ? 6.082 -16.224 -3.835 1.00 91.75 91 PRO A C 1
ATOM 764 O O . PRO A 1 91 ? 5.112 -16.815 -4.309 1.00 91.75 91 PRO A O 1
ATOM 767 N N . MET A 1 92 ? 6.484 -15.029 -4.256 1.00 92.69 92 MET A N 1
ATOM 768 C CA . MET A 1 92 ? 5.791 -14.264 -5.292 1.00 92.69 92 MET A CA 1
ATOM 769 C C . MET A 1 92 ? 6.755 -13.898 -6.409 1.00 92.69 92 MET A C 1
ATOM 771 O O . MET A 1 92 ? 7.902 -13.527 -6.152 1.00 92.69 92 MET A O 1
ATOM 775 N N . ARG A 1 93 ? 6.270 -13.956 -7.645 1.00 94.19 93 ARG A N 1
ATOM 776 C CA . ARG A 1 93 ? 6.961 -13.420 -8.818 1.00 94.19 93 ARG A CA 1
ATOM 777 C C . ARG A 1 93 ? 6.544 -11.971 -8.997 1.00 94.19 93 ARG A C 1
ATOM 779 O O . ARG A 1 93 ? 5.394 -11.696 -9.325 1.00 94.19 93 ARG A O 1
ATOM 786 N N . ILE A 1 94 ? 7.469 -11.052 -8.752 1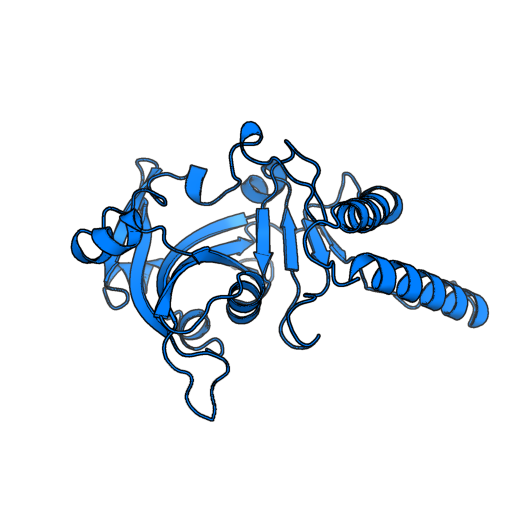.00 93.06 94 ILE A N 1
ATOM 787 C CA . ILE A 1 94 ? 7.206 -9.615 -8.827 1.00 93.06 94 ILE A CA 1
ATOM 788 C C . ILE A 1 94 ? 7.895 -9.036 -10.060 1.00 93.06 94 ILE A C 1
ATOM 790 O O . ILE A 1 94 ? 9.098 -9.219 -10.233 1.00 93.06 94 ILE A O 1
ATOM 794 N N . SER A 1 95 ? 7.137 -8.326 -10.895 1.00 92.62 95 SER A N 1
ATOM 795 C CA . SER A 1 95 ? 7.676 -7.554 -12.020 1.00 92.62 95 SER A CA 1
ATOM 796 C C . SER A 1 95 ? 7.939 -6.119 -11.569 1.00 92.62 95 SER A C 1
ATOM 798 O O . SER A 1 95 ? 7.047 -5.461 -11.031 1.00 92.62 95 SER A O 1
ATOM 800 N N . GLN A 1 96 ? 9.168 -5.636 -11.752 1.00 89.56 96 GLN A N 1
ATOM 801 C CA . GLN A 1 96 ? 9.601 -4.326 -11.271 1.00 89.56 96 GLN A CA 1
ATOM 802 C C . GLN A 1 96 ? 9.698 -3.324 -12.425 1.00 89.56 96 GLN A C 1
ATOM 804 O O . GLN A 1 96 ? 10.630 -3.348 -13.228 1.00 89.56 96 GLN A O 1
ATOM 809 N N . ILE A 1 97 ? 8.741 -2.399 -12.474 1.00 85.88 97 ILE A N 1
ATOM 810 C CA . ILE A 1 97 ? 8.622 -1.330 -13.470 1.00 85.88 97 ILE A CA 1
ATOM 811 C C . ILE A 1 97 ? 9.635 -0.232 -13.133 1.00 85.88 97 ILE A C 1
ATOM 813 O O . ILE A 1 97 ? 9.261 0.770 -12.529 1.00 85.88 97 ILE A O 1
ATOM 817 N N . HIS A 1 98 ? 10.925 -0.485 -13.375 1.00 74.94 98 HIS A N 1
ATOM 818 C CA . HIS A 1 98 ? 12.056 0.472 -13.327 1.00 74.94 98 HIS A CA 1
ATOM 819 C C . HIS A 1 98 ? 13.427 -0.215 -13.269 1.00 74.94 98 HIS A C 1
ATOM 821 O O . HIS A 1 98 ? 14.443 0.471 -13.372 1.00 74.94 98 HIS A O 1
ATOM 827 N N . THR A 1 99 ? 13.497 -1.532 -13.072 1.00 72.56 99 THR A N 1
ATOM 828 C CA . THR A 1 99 ? 14.798 -2.193 -12.926 1.00 72.56 99 THR A CA 1
ATOM 829 C C . THR A 1 99 ? 15.366 -2.537 -14.287 1.00 72.56 99 THR A C 1
ATOM 831 O O . THR A 1 99 ? 14.959 -3.521 -14.898 1.00 72.56 99 THR A O 1
ATOM 834 N N . SER A 1 100 ? 16.324 -1.737 -14.750 1.00 76.00 100 SER A N 1
ATOM 835 C CA . SER A 1 100 ? 17.254 -2.175 -15.788 1.00 76.00 100 SER A CA 1
ATOM 836 C C . SER A 1 100 ? 18.295 -3.088 -15.149 1.00 76.00 100 SER A C 1
ATOM 838 O O . SER A 1 100 ? 18.966 -2.681 -14.196 1.00 76.00 100 SER A O 1
ATOM 840 N N . GLN A 1 101 ? 18.442 -4.300 -15.665 1.00 81.62 101 GLN A N 1
ATOM 841 C CA . GLN A 1 101 ? 19.545 -5.183 -15.301 1.00 81.62 101 GLN A CA 1
ATOM 842 C C . GLN A 1 101 ? 20.599 -5.120 -16.402 1.00 81.62 101 GLN A C 1
ATOM 844 O O . GLN A 1 101 ? 20.253 -5.034 -17.579 1.00 81.62 101 GLN A O 1
ATOM 849 N N . TYR A 1 102 ? 21.871 -5.119 -16.009 1.00 88.81 102 TYR A N 1
ATOM 850 C CA . TYR A 1 102 ? 22.951 -5.334 -16.962 1.00 88.81 102 TYR A CA 1
ATOM 851 C C . TYR A 1 102 ? 22.863 -6.785 -17.431 1.00 88.81 102 TYR A C 1
ATOM 853 O O . TYR A 1 102 ? 22.841 -7.694 -16.601 1.00 88.81 102 TYR A O 1
ATOM 861 N N . MET A 1 103 ? 22.780 -6.985 -18.739 1.00 91.75 103 MET A N 1
ATOM 862 C CA . MET A 1 103 ? 22.707 -8.305 -19.350 1.00 91.75 103 MET A CA 1
ATOM 863 C C . MET A 1 103 ? 24.123 -8.707 -19.750 1.00 91.75 103 MET A C 1
ATOM 865 O O . MET A 1 103 ? 24.745 -8.032 -20.572 1.00 91.75 103 MET A O 1
ATOM 869 N N . GLU A 1 104 ? 24.650 -9.777 -19.154 1.00 94.50 104 GLU A N 1
ATOM 870 C CA . GLU A 1 104 ? 26.013 -10.256 -19.436 1.00 94.50 104 GLU A CA 1
ATOM 871 C C . GLU A 1 104 ? 26.172 -10.714 -20.894 1.00 94.50 104 GLU A C 1
ATOM 873 O O . GLU A 1 104 ? 27.273 -10.697 -21.438 1.00 94.50 104 GLU A O 1
ATOM 878 N N . GLU A 1 105 ? 25.067 -11.092 -21.538 1.00 95.94 105 GLU A N 1
ATOM 879 C CA . GLU A 1 105 ? 25.002 -11.519 -22.933 1.00 95.94 105 GLU A CA 1
ATOM 880 C C . GLU A 1 105 ? 25.043 -10.359 -23.935 1.00 95.94 105 GLU A C 1
ATOM 882 O O . GLU A 1 105 ? 25.227 -10.598 -25.128 1.00 95.94 105 GLU A O 1
ATOM 887 N N . PHE A 1 106 ? 24.839 -9.124 -23.471 1.00 95.88 106 PHE A N 1
ATOM 888 C CA . PHE A 1 106 ? 24.833 -7.920 -24.298 1.00 95.88 106 PHE A CA 1
ATOM 889 C C . PHE A 1 106 ? 26.195 -7.230 -24.253 1.00 95.88 106 PHE A C 1
ATOM 891 O O . PHE A 1 106 ? 26.855 -7.181 -23.211 1.00 95.88 106 PHE A O 1
ATOM 898 N N . ASP A 1 107 ? 26.604 -6.634 -25.371 1.00 96.88 107 ASP A N 1
ATOM 899 C CA . ASP A 1 107 ? 27.759 -5.741 -25.371 1.00 96.88 107 ASP A CA 1
ATOM 900 C C . ASP A 1 107 ? 27.456 -4.407 -24.650 1.00 96.88 107 ASP A C 1
ATOM 902 O O . ASP A 1 107 ? 26.330 -4.117 -24.231 1.00 96.88 107 ASP A O 1
ATOM 906 N N . GLU A 1 108 ? 28.479 -3.570 -24.475 1.00 96.62 108 GLU A N 1
ATOM 907 C CA . GLU A 1 108 ? 28.341 -2.272 -23.798 1.00 96.62 108 GLU A CA 1
ATOM 908 C C . GLU A 1 108 ? 27.347 -1.332 -24.505 1.00 96.62 108 GLU A C 1
ATOM 910 O O . GLU A 1 108 ? 26.629 -0.566 -23.860 1.00 96.62 108 GLU A O 1
ATOM 915 N N . ILE A 1 109 ? 27.272 -1.381 -25.838 1.00 96.69 109 ILE A N 1
ATOM 916 C CA . ILE A 1 109 ? 26.368 -0.533 -26.622 1.00 96.69 109 ILE A CA 1
ATOM 917 C C . ILE A 1 109 ? 24.926 -1.031 -26.474 1.00 96.69 109 ILE A C 1
ATOM 919 O O . ILE A 1 109 ? 23.998 -0.226 -26.379 1.00 96.69 109 ILE A O 1
ATOM 923 N N . GLU A 1 110 ? 24.715 -2.340 -26.463 1.00 95.88 110 GLU A N 1
ATOM 924 C CA . GLU A 1 110 ? 23.422 -2.984 -26.244 1.00 95.88 110 GLU A CA 1
ATOM 925 C C . GLU A 1 110 ? 22.901 -2.730 -24.828 1.00 95.88 110 GLU A C 1
ATOM 927 O O . GLU A 1 110 ? 21.758 -2.293 -24.673 1.00 95.88 110 GLU A O 1
ATOM 932 N N . ASN A 1 111 ? 23.748 -2.875 -23.807 1.00 95.00 111 ASN A N 1
ATOM 933 C CA . ASN A 1 111 ? 23.405 -2.512 -22.432 1.00 95.00 111 ASN A CA 1
ATOM 934 C C . ASN A 1 111 ? 23.099 -1.013 -22.291 1.00 95.00 111 ASN A C 1
ATOM 936 O O . ASN A 1 111 ? 22.124 -0.638 -21.636 1.00 95.00 111 ASN A O 1
ATOM 940 N N . ALA A 1 112 ? 23.858 -0.138 -22.961 1.00 93.94 112 ALA A N 1
ATOM 941 C CA . ALA A 1 112 ? 23.561 1.293 -22.983 1.00 93.94 112 ALA A CA 1
ATOM 942 C C . ALA A 1 112 ? 22.202 1.595 -23.642 1.00 93.94 112 ALA A C 1
ATOM 944 O O . ALA A 1 112 ? 21.432 2.407 -23.126 1.00 93.94 112 ALA A O 1
ATOM 945 N N . LYS A 1 113 ? 21.860 0.924 -24.753 1.00 94.06 113 LYS A N 1
ATOM 946 C CA . LYS A 1 113 ? 20.538 1.049 -25.396 1.00 94.06 113 LYS A CA 1
ATOM 947 C C . LYS A 1 113 ? 19.419 0.570 -24.474 1.00 94.06 113 LYS A C 1
ATOM 949 O O . LYS A 1 113 ? 18.409 1.261 -24.354 1.00 94.06 113 LYS A O 1
ATOM 954 N N . LEU A 1 114 ? 19.601 -0.574 -23.814 1.00 90.62 114 LEU A N 1
ATOM 955 C CA . LEU A 1 114 ? 18.641 -1.115 -22.852 1.00 90.62 114 LEU A CA 1
ATOM 956 C C . LEU A 1 114 ? 18.387 -0.113 -21.720 1.00 90.62 114 LEU A C 1
ATOM 958 O O . LEU A 1 114 ? 17.235 0.199 -21.414 1.00 90.62 114 LEU A O 1
ATOM 962 N N . LEU A 1 115 ? 19.455 0.455 -21.157 1.00 90.50 115 LEU A N 1
ATOM 963 C CA . LEU A 1 115 ? 19.364 1.477 -20.119 1.00 90.50 115 LEU A CA 1
ATOM 964 C C . LEU A 1 115 ? 18.599 2.719 -20.600 1.00 90.50 115 LEU A C 1
ATOM 966 O O . LEU A 1 115 ? 17.726 3.204 -19.882 1.00 90.50 115 LEU A O 1
ATOM 970 N N . LEU A 1 116 ? 18.876 3.214 -21.812 1.00 91.38 116 LEU A N 1
ATOM 971 C CA . LEU A 1 116 ? 18.177 4.371 -22.386 1.00 91.38 116 LEU A CA 1
ATOM 972 C C . LEU A 1 116 ? 16.675 4.111 -22.561 1.00 91.38 116 LEU A C 1
ATOM 974 O O . LEU A 1 116 ? 15.860 4.965 -22.209 1.00 91.38 116 LEU A O 1
ATOM 978 N N . VAL A 1 117 ? 16.298 2.929 -23.059 1.00 89.88 117 VAL A N 1
ATOM 979 C CA . VAL A 1 117 ? 14.886 2.534 -23.194 1.00 89.88 117 VAL A CA 1
ATOM 980 C C . VAL A 1 117 ? 14.218 2.459 -21.822 1.00 89.88 117 VAL A C 1
ATOM 982 O O . VAL A 1 117 ? 13.145 3.031 -21.634 1.00 89.88 117 VAL A O 1
ATOM 985 N N . HIS A 1 118 ? 14.863 1.825 -20.840 1.00 88.25 118 HIS A N 1
ATOM 986 C CA . HIS A 1 118 ? 14.335 1.747 -19.478 1.00 88.25 118 HIS A CA 1
ATOM 987 C C . HIS A 1 118 ? 14.152 3.124 -18.839 1.00 88.25 118 HIS A C 1
ATOM 989 O O . HIS A 1 118 ? 13.113 3.376 -18.231 1.00 88.25 118 HIS A O 1
ATOM 995 N N . GLN A 1 119 ? 15.123 4.026 -18.990 1.00 87.94 119 GLN A N 1
ATOM 996 C CA . GLN A 1 119 ? 15.028 5.388 -18.463 1.00 87.94 119 GLN A CA 1
ATOM 997 C C . GLN A 1 119 ? 13.893 6.174 -19.118 1.00 87.94 119 GLN A C 1
ATOM 999 O O . GLN A 1 119 ? 13.155 6.871 -18.420 1.00 87.94 119 GLN A O 1
ATOM 1004 N N . PHE A 1 120 ? 13.710 6.027 -20.432 1.00 90.50 120 PHE A N 1
ATOM 1005 C CA . PHE A 1 120 ? 12.593 6.638 -21.142 1.00 90.50 120 PHE A CA 1
ATOM 1006 C C . PHE A 1 120 ? 11.248 6.120 -20.614 1.00 90.50 120 PHE A C 1
ATOM 1008 O O . PHE A 1 120 ? 10.427 6.917 -20.158 1.00 90.50 120 PHE A O 1
ATOM 1015 N N . LEU A 1 121 ? 11.050 4.796 -20.586 1.00 90.56 121 LEU A N 1
ATOM 1016 C CA . LEU A 1 121 ? 9.816 4.185 -20.082 1.00 90.56 121 LEU A CA 1
ATOM 1017 C C . LEU A 1 121 ? 9.539 4.597 -18.637 1.00 90.56 121 LEU A C 1
ATOM 1019 O O . LEU A 1 121 ? 8.407 4.940 -18.306 1.00 90.56 121 LEU A O 1
ATOM 1023 N N . LEU A 1 122 ? 10.572 4.618 -17.792 1.00 87.62 122 LEU A N 1
ATOM 1024 C CA . LEU A 1 122 ? 10.451 5.058 -16.412 1.00 87.62 122 LEU A CA 1
ATOM 1025 C C . LEU A 1 122 ? 10.010 6.520 -16.326 1.00 87.62 122 LEU A C 1
ATOM 1027 O O . LEU A 1 122 ? 9.059 6.816 -15.611 1.00 87.62 122 LEU A O 1
ATOM 1031 N N . SER A 1 123 ? 10.654 7.421 -17.073 1.00 88.69 123 SER A N 1
ATOM 1032 C CA . SER A 1 123 ? 10.321 8.849 -17.048 1.00 88.69 123 SER A CA 1
ATOM 1033 C C . SER A 1 123 ? 8.871 9.127 -17.454 1.00 88.69 123 SER A C 1
ATOM 1035 O O . SER A 1 123 ? 8.192 9.918 -16.795 1.00 88.69 123 SER A O 1
ATOM 1037 N N . GLU A 1 124 ? 8.362 8.425 -18.471 1.00 88.94 124 GLU A N 1
ATOM 1038 C CA . GLU A 1 124 ? 6.967 8.540 -18.894 1.00 88.94 124 GLU A CA 1
ATOM 1039 C C . GLU A 1 124 ? 6.023 7.881 -17.885 1.00 88.94 124 GLU A C 1
ATOM 1041 O O . GLU A 1 124 ? 4.969 8.432 -17.558 1.00 88.94 124 GLU A O 1
ATOM 1046 N N . PHE A 1 125 ? 6.422 6.739 -17.320 1.00 89.19 125 PHE A N 1
ATOM 1047 C CA . PHE A 1 125 ? 5.641 6.038 -16.312 1.00 89.19 125 PHE A CA 1
ATOM 1048 C C . PHE A 1 125 ? 5.495 6.844 -15.018 1.00 89.19 125 PHE A C 1
ATOM 1050 O O . PHE A 1 125 ? 4.425 6.812 -14.416 1.00 89.19 125 PHE A O 1
ATOM 1057 N N . THR A 1 126 ? 6.524 7.575 -14.577 1.00 86.31 126 THR A N 1
ATOM 1058 C CA . THR A 1 126 ? 6.519 8.350 -13.320 1.00 86.31 126 THR A CA 1
ATOM 1059 C C . THR A 1 126 ? 6.111 9.809 -13.486 1.00 86.31 126 THR A C 1
ATOM 1061 O O . THR A 1 126 ? 6.206 10.590 -12.539 1.00 86.31 126 THR A O 1
ATOM 1064 N N . ARG A 1 127 ? 5.646 10.211 -14.670 1.00 85.88 127 ARG A N 1
ATOM 1065 C CA . ARG A 1 127 ? 5.315 11.610 -14.944 1.00 85.88 127 ARG A CA 1
ATOM 1066 C C . ARG A 1 127 ? 4.217 12.122 -14.003 1.00 85.88 127 ARG A C 1
ATOM 1068 O O . ARG A 1 127 ? 3.135 11.532 -13.899 1.00 85.88 127 ARG A O 1
ATOM 1075 N N . VAL A 1 128 ? 4.496 13.230 -13.309 1.00 77.69 128 VAL A N 1
ATOM 1076 C CA . VAL A 1 128 ? 3.527 13.891 -12.420 1.00 77.69 128 VAL A CA 1
ATOM 1077 C C . VAL A 1 128 ? 2.375 14.421 -13.265 1.00 77.69 128 VAL A C 1
ATOM 1079 O O . VAL A 1 128 ? 2.583 15.090 -14.275 1.00 77.69 128 VAL A O 1
ATOM 1082 N N . THR A 1 129 ? 1.151 14.090 -12.863 1.00 66.38 129 THR A N 1
ATOM 1083 C CA . THR A 1 129 ? -0.063 14.443 -13.602 1.00 66.38 129 THR A CA 1
ATOM 1084 C C . THR A 1 129 ? -0.700 15.679 -12.968 1.00 66.38 129 THR A C 1
ATOM 1086 O O . THR A 1 129 ? -1.057 15.623 -11.790 1.00 66.38 129 THR A O 1
ATOM 1089 N N . PRO A 1 130 ? -0.854 16.794 -13.706 1.00 68.19 130 PRO A N 1
ATOM 1090 C CA . PRO A 1 130 ? -1.682 17.905 -13.257 1.00 68.19 130 PRO A CA 1
ATOM 1091 C C . PRO A 1 130 ? -3.139 17.449 -13.072 1.00 68.19 130 PRO A C 1
ATOM 1093 O O . PRO A 1 130 ? -3.577 16.524 -13.764 1.00 68.19 130 PRO A O 1
ATOM 1096 N N . PRO A 1 131 ? -3.925 18.102 -12.199 1.00 62.03 131 PRO A N 1
ATOM 1097 C CA . PRO A 1 131 ? -5.347 17.800 -12.055 1.00 62.03 131 PRO A CA 1
ATOM 1098 C C . PRO A 1 131 ? -6.072 17.796 -13.414 1.00 62.03 131 PRO A C 1
ATOM 1100 O O . PRO A 1 131 ? -5.828 18.667 -14.249 1.00 62.03 131 PRO A O 1
ATOM 1103 N N . ASN A 1 132 ? -6.977 16.831 -13.622 1.00 63.38 132 ASN A N 1
ATOM 1104 C CA . ASN A 1 132 ? -7.802 16.660 -14.832 1.00 63.38 132 ASN A CA 1
ATOM 1105 C C . ASN A 1 132 ? -7.063 16.221 -16.118 1.00 63.38 132 ASN A C 1
ATOM 1107 O O . ASN A 1 132 ? -7.579 16.420 -17.218 1.00 63.38 132 ASN A O 1
ATOM 1111 N N . GLN A 1 133 ? -5.880 15.600 -16.014 1.00 63.25 133 GLN A N 1
ATOM 1112 C CA . GLN A 1 133 ? -5.162 15.017 -17.161 1.00 63.25 133 GLN A CA 1
ATOM 1113 C C . GLN A 1 133 ? -5.100 13.480 -17.123 1.00 63.25 133 GLN A C 1
ATOM 1115 O O . GLN A 1 133 ? -4.023 12.883 -17.140 1.00 63.25 133 GLN A O 1
ATOM 1120 N N . ASP A 1 134 ? -6.263 12.821 -17.165 1.00 65.81 134 ASP A N 1
ATOM 1121 C CA . ASP A 1 134 ? -6.394 11.348 -17.184 1.00 65.81 134 ASP A CA 1
ATOM 1122 C C . ASP A 1 134 ? -5.599 10.658 -18.309 1.00 65.81 134 ASP A C 1
ATOM 1124 O O . ASP A 1 134 ? -5.298 9.466 -18.233 1.00 65.81 134 ASP A O 1
ATOM 1128 N N . LEU A 1 135 ? -5.234 11.401 -19.362 1.00 65.06 135 LEU A N 1
ATOM 1129 C CA . LEU A 1 135 ? -4.395 10.925 -20.464 1.00 65.06 135 LEU A CA 1
ATOM 1130 C C . LEU A 1 135 ? -3.051 10.349 -19.986 1.00 65.06 135 LEU A C 1
ATOM 1132 O O . LEU A 1 135 ? -2.551 9.415 -20.602 1.00 65.06 135 LEU A O 1
ATOM 1136 N N . LEU A 1 136 ? -2.484 10.841 -18.881 1.00 67.75 136 LEU A N 1
ATOM 1137 C CA . LEU A 1 136 ? -1.181 10.375 -18.382 1.00 67.75 136 LEU A CA 1
ATOM 1138 C C . LEU A 1 136 ? -1.256 9.049 -17.628 1.00 67.75 136 LEU A C 1
ATOM 1140 O O . LEU A 1 136 ? -0.334 8.231 -17.705 1.00 67.75 136 LEU A O 1
ATOM 1144 N N . TYR A 1 137 ? -2.392 8.771 -16.990 1.00 82.69 137 TYR A N 1
ATOM 1145 C CA . TYR A 1 137 ? -2.658 7.432 -16.477 1.00 82.69 137 TYR A CA 1
ATOM 1146 C C . TYR A 1 137 ? -2.816 6.417 -17.612 1.00 82.69 137 TYR A C 1
ATOM 1148 O O . TYR A 1 137 ? -2.384 5.282 -17.467 1.00 82.69 137 TYR A O 1
ATOM 1156 N N . LYS A 1 138 ? -3.312 6.828 -18.788 1.00 88.94 138 LYS A N 1
ATOM 1157 C CA . LYS A 1 138 ? -3.346 5.945 -19.966 1.00 88.94 138 LYS A CA 1
ATOM 1158 C C . LYS A 1 138 ? -1.946 5.598 -20.471 1.00 88.94 138 LYS A C 1
ATOM 1160 O O . LYS A 1 138 ? -1.715 4.443 -20.800 1.00 88.94 138 LYS A O 1
ATOM 1165 N N . THR A 1 139 ? -1.012 6.551 -20.505 1.00 90.12 139 THR A N 1
ATOM 1166 C CA . THR A 1 139 ? 0.375 6.271 -20.924 1.00 90.12 139 THR A CA 1
ATOM 1167 C C . THR A 1 139 ? 1.057 5.279 -19.986 1.00 90.12 139 THR A C 1
ATOM 1169 O O . THR A 1 139 ? 1.591 4.275 -20.445 1.00 90.12 139 THR A O 1
ATOM 1172 N N . SER A 1 140 ? 1.007 5.524 -18.673 1.00 91.19 140 SER A N 1
ATOM 1173 C CA . SER A 1 140 ? 1.586 4.599 -17.685 1.00 91.19 140 SER A CA 1
ATOM 1174 C C . SER A 1 140 ? 0.937 3.213 -17.728 1.00 91.19 140 SER A C 1
ATOM 1176 O O . SER A 1 140 ? 1.649 2.212 -17.677 1.00 91.19 140 SER A O 1
ATOM 1178 N N . LEU A 1 141 ? -0.383 3.153 -17.924 1.00 92.88 141 LEU A N 1
ATOM 1179 C CA . LEU A 1 141 ? -1.110 1.902 -18.109 1.00 92.88 141 LEU A CA 1
ATOM 1180 C C . LEU A 1 141 ? -0.650 1.142 -19.362 1.00 92.88 141 LEU A C 1
ATOM 1182 O O . LEU A 1 141 ? -0.409 -0.054 -19.267 1.00 92.88 141 LEU A O 1
ATOM 1186 N N . LEU A 1 142 ? -0.500 1.813 -20.509 1.00 93.12 142 LEU A N 1
ATOM 1187 C CA . LEU A 1 142 ? -0.028 1.177 -21.745 1.00 93.12 142 LEU A CA 1
ATOM 1188 C C . LEU A 1 142 ? 1.407 0.662 -21.599 1.00 93.12 142 LEU A C 1
ATOM 1190 O O . LEU A 1 142 ? 1.700 -0.449 -22.016 1.00 93.12 142 LEU A O 1
ATOM 1194 N N . ILE A 1 143 ? 2.293 1.430 -20.955 1.00 92.88 143 ILE A N 1
ATOM 1195 C CA . ILE A 1 143 ? 3.654 0.964 -20.650 1.00 92.88 143 ILE A CA 1
ATOM 1196 C C . ILE A 1 143 ? 3.595 -0.313 -19.803 1.00 92.88 143 ILE A C 1
ATOM 1198 O O . ILE A 1 143 ? 4.278 -1.289 -20.098 1.00 92.88 143 ILE A O 1
ATOM 1202 N N . TYR A 1 144 ? 2.761 -0.321 -18.763 1.00 93.25 144 TYR A N 1
ATOM 1203 C CA . TYR A 1 144 ? 2.556 -1.495 -17.922 1.00 93.25 144 TYR A CA 1
ATOM 1204 C C . TYR A 1 144 ? 2.028 -2.703 -18.717 1.00 93.25 144 TYR A C 1
ATOM 1206 O O . TYR A 1 144 ? 2.614 -3.780 -18.624 1.00 93.25 144 TYR A O 1
ATOM 1214 N N . GLU A 1 145 ? 0.957 -2.533 -19.494 1.00 93.88 145 GLU A N 1
ATOM 1215 C CA . GLU A 1 145 ? 0.291 -3.616 -20.230 1.00 93.88 145 GLU A CA 1
ATOM 1216 C C . GLU A 1 145 ? 1.179 -4.212 -21.332 1.00 93.88 145 GLU A C 1
ATOM 1218 O O . GLU A 1 145 ? 1.193 -5.429 -21.488 1.00 93.88 145 GLU A O 1
ATOM 1223 N N . GLU A 1 146 ? 1.941 -3.384 -22.052 1.00 93.25 146 GLU A N 1
ATOM 1224 C CA . GLU A 1 146 ? 2.724 -3.821 -23.217 1.00 93.25 146 GLU A CA 1
ATOM 1225 C C . GLU A 1 146 ? 4.118 -4.356 -22.856 1.00 93.25 146 GLU A C 1
ATOM 1227 O O . GLU A 1 146 ? 4.645 -5.216 -23.558 1.00 93.25 146 GLU A O 1
ATOM 1232 N N . PHE A 1 147 ? 4.737 -3.859 -21.775 1.00 90.38 147 PHE A N 1
ATOM 1233 C CA . PHE A 1 147 ? 6.134 -4.191 -21.451 1.00 90.38 147 PHE A CA 1
ATOM 1234 C C . PHE A 1 147 ? 6.308 -5.035 -20.188 1.00 90.38 147 PHE A C 1
ATOM 1236 O O . PHE A 1 147 ? 7.298 -5.755 -20.079 1.00 90.38 147 PHE A O 1
ATOM 1243 N N . PHE A 1 148 ? 5.396 -4.937 -19.216 1.00 91.12 148 PHE A N 1
ATOM 1244 C CA . PHE A 1 148 ? 5.618 -5.510 -17.882 1.00 91.12 148 PHE A CA 1
ATOM 1245 C C . PHE A 1 148 ? 4.572 -6.540 -17.465 1.00 91.12 148 PHE A C 1
ATOM 1247 O O . PHE A 1 148 ? 4.877 -7.386 -16.619 1.00 91.12 148 PHE A O 1
ATOM 1254 N N . LYS A 1 149 ? 3.351 -6.468 -18.009 1.00 92.31 149 LYS A N 1
ATOM 1255 C CA . LYS A 1 149 ? 2.255 -7.374 -17.670 1.00 92.31 149 LYS A CA 1
ATOM 1256 C C . LYS A 1 149 ? 2.505 -8.765 -18.256 1.00 92.31 149 LYS A C 1
ATOM 1258 O O . LYS A 1 149 ? 2.645 -8.925 -19.462 1.00 92.31 149 LYS A O 1
ATOM 1263 N N . ALA A 1 150 ? 2.502 -9.779 -17.396 1.00 92.25 150 ALA A N 1
ATOM 1264 C CA . ALA A 1 150 ? 2.651 -11.181 -17.783 1.00 92.25 150 ALA A CA 1
ATOM 1265 C C . ALA A 1 150 ? 1.778 -12.078 -16.892 1.00 92.25 150 ALA A C 1
ATOM 1267 O O . ALA A 1 150 ? 1.475 -11.719 -15.753 1.00 92.25 150 ALA A O 1
ATOM 1268 N N . GLN A 1 151 ? 1.355 -13.239 -17.402 1.00 89.00 151 GLN A N 1
ATOM 1269 C CA . GLN A 1 151 ? 0.431 -14.134 -16.685 1.00 89.00 151 GLN A CA 1
ATOM 1270 C C . GLN A 1 151 ? 1.076 -14.791 -15.458 1.00 89.00 151 GLN A C 1
ATOM 1272 O O . GLN A 1 151 ? 0.395 -15.146 -14.500 1.00 89.00 151 GLN A O 1
ATOM 1277 N N . GLU A 1 152 ? 2.396 -14.948 -15.478 1.00 91.62 152 GLU A N 1
ATOM 1278 C CA . GLU A 1 152 ? 3.183 -15.610 -14.444 1.00 91.62 152 GLU A CA 1
ATOM 1279 C C . GLU A 1 152 ? 3.578 -14.679 -13.292 1.00 91.62 152 GLU A C 1
ATOM 1281 O O . GLU A 1 152 ? 4.237 -15.132 -12.354 1.00 91.62 152 GLU A O 1
ATOM 1286 N N . VAL A 1 153 ? 3.224 -13.395 -13.373 1.00 94.69 153 VAL A N 1
ATOM 1287 C CA . VAL A 1 153 ? 3.574 -12.368 -12.391 1.00 94.69 153 VAL A CA 1
ATOM 1288 C C . VAL A 1 153 ? 2.445 -12.219 -11.375 1.00 94.69 153 VAL A C 1
ATOM 1290 O O . VAL A 1 153 ? 1.296 -11.963 -11.726 1.00 94.69 153 VAL A O 1
ATOM 1293 N N . ASP A 1 154 ? 2.785 -12.339 -10.094 1.00 96.12 154 ASP A N 1
ATOM 1294 C CA . ASP A 1 154 ? 1.838 -12.200 -8.992 1.00 96.12 154 ASP A CA 1
ATOM 1295 C C . ASP A 1 154 ? 1.576 -10.724 -8.645 1.00 96.12 154 ASP A C 1
ATOM 1297 O O . ASP A 1 154 ? 0.475 -10.388 -8.210 1.00 96.12 154 ASP A O 1
ATOM 1301 N N . GLY A 1 155 ? 2.551 -9.832 -8.831 1.00 96.00 155 GLY A N 1
ATOM 1302 C CA . GLY A 1 155 ? 2.405 -8.412 -8.515 1.00 96.00 155 GLY A CA 1
ATOM 1303 C C . GLY A 1 155 ? 3.422 -7.520 -9.216 1.00 96.00 155 GLY A C 1
ATOM 1304 O O . GLY A 1 155 ? 4.434 -7.983 -9.741 1.00 96.00 155 GLY A O 1
ATOM 1305 N N . TYR A 1 156 ? 3.148 -6.220 -9.211 1.00 95.50 156 TYR A N 1
ATOM 1306 C CA . TYR A 1 156 ? 3.909 -5.227 -9.967 1.00 95.50 156 TYR A CA 1
ATOM 1307 C C . TYR A 1 156 ? 4.420 -4.138 -9.040 1.00 95.50 156 TYR A C 1
ATOM 1309 O O . TYR A 1 156 ? 3.621 -3.527 -8.331 1.00 95.50 156 TYR A O 1
ATOM 1317 N N . THR A 1 157 ? 5.726 -3.877 -9.042 1.00 93.56 157 THR A N 1
ATOM 1318 C CA . THR A 1 157 ? 6.326 -2.798 -8.250 1.00 93.56 157 THR A CA 1
ATOM 1319 C C . THR A 1 157 ? 6.747 -1.628 -9.116 1.00 93.56 157 THR A C 1
ATOM 1321 O O . THR A 1 157 ? 7.208 -1.801 -10.240 1.00 93.56 157 THR A O 1
ATOM 1324 N N . TYR A 1 158 ? 6.613 -0.415 -8.590 1.00 91.00 158 TYR A N 1
ATOM 1325 C CA . TYR A 1 158 ? 7.064 0.801 -9.261 1.00 91.00 158 TYR A CA 1
ATOM 1326 C C . TYR A 1 158 ? 7.495 1.864 -8.244 1.00 91.00 158 TYR A C 1
ATOM 1328 O O . TYR A 1 158 ? 7.059 1.815 -7.087 1.00 91.00 158 TYR A O 1
ATOM 1336 N N . PRO A 1 159 ? 8.350 2.827 -8.631 1.00 86.75 159 PRO A N 1
ATOM 1337 C CA . PRO A 1 159 ? 8.795 3.873 -7.724 1.00 86.75 159 PRO A CA 1
ATOM 1338 C C . PRO A 1 159 ? 7.628 4.759 -7.307 1.00 86.75 159 PRO A C 1
ATOM 1340 O O . PRO A 1 159 ? 6.754 5.088 -8.113 1.00 86.75 159 PRO A O 1
ATOM 1343 N N . SER A 1 160 ? 7.627 5.162 -6.042 1.00 82.50 160 SER A N 1
ATOM 1344 C CA . SER A 1 160 ? 6.734 6.222 -5.591 1.00 82.50 160 SER A CA 1
ATOM 1345 C C . SER A 1 160 ? 7.106 7.537 -6.270 1.00 82.50 160 SER A C 1
ATOM 1347 O O . SER A 1 160 ? 8.280 7.867 -6.430 1.00 82.50 160 SER A O 1
ATOM 1349 N N . ILE A 1 161 ? 6.085 8.274 -6.703 1.00 78.81 161 ILE A N 1
ATOM 1350 C CA . ILE A 1 161 ? 6.252 9.582 -7.359 1.00 78.81 161 ILE A CA 1
ATOM 1351 C C . ILE A 1 161 ? 6.201 10.701 -6.320 1.00 78.81 161 ILE A C 1
ATOM 1353 O O . ILE A 1 161 ? 6.721 11.791 -6.548 1.00 78.81 161 ILE A O 1
ATOM 1357 N N . LYS A 1 162 ? 5.561 10.433 -5.176 1.00 73.19 162 LYS A N 1
ATOM 1358 C CA . LYS A 1 162 ? 5.378 11.407 -4.100 1.00 73.19 162 LYS A CA 1
ATOM 1359 C C . LYS A 1 162 ? 6.530 11.423 -3.102 1.00 73.19 162 LYS A C 1
ATOM 1361 O O . LYS A 1 162 ? 6.656 12.390 -2.358 1.00 73.19 162 LYS A O 1
ATOM 1366 N N . THR A 1 163 ? 7.364 10.388 -3.076 1.00 64.38 163 THR A N 1
ATOM 1367 C CA . THR A 1 163 ? 8.481 10.285 -2.135 1.00 64.38 163 THR A CA 1
ATOM 1368 C C . THR A 1 163 ? 9.827 10.335 -2.840 1.00 64.38 163 THR A C 1
ATOM 1370 O O . THR A 1 163 ? 9.948 9.992 -4.014 1.00 64.38 163 THR A O 1
ATOM 1373 N N . LEU A 1 164 ? 10.882 10.694 -2.103 1.00 58.69 164 LEU A N 1
ATOM 1374 C CA . LEU A 1 164 ? 12.245 10.459 -2.575 1.00 58.69 164 LEU A CA 1
ATOM 1375 C C . LEU A 1 164 ? 12.420 8.960 -2.906 1.00 58.69 164 LEU A C 1
ATOM 1377 O O . LEU A 1 164 ? 11.877 8.127 -2.174 1.00 58.69 164 LEU A O 1
ATOM 1381 N N . PRO A 1 165 ? 13.232 8.588 -3.917 1.00 53.97 165 PRO A N 1
ATOM 1382 C CA . PRO A 1 165 ? 13.477 7.187 -4.301 1.00 53.97 165 PRO A CA 1
ATOM 1383 C C . PRO A 1 165 ? 13.950 6.263 -3.162 1.00 53.97 165 PRO A C 1
ATOM 1385 O O . PRO A 1 165 ? 13.999 5.050 -3.323 1.00 53.97 165 PRO A O 1
ATOM 1388 N N . LYS A 1 166 ? 14.323 6.833 -2.009 1.00 55.91 166 LYS A N 1
ATOM 1389 C CA . LYS A 1 166 ? 14.819 6.131 -0.821 1.00 55.91 166 LYS A CA 1
ATOM 1390 C C . LYS A 1 166 ? 13.721 5.638 0.135 1.00 55.91 166 LYS A C 1
ATOM 1392 O O . LYS A 1 166 ? 14.043 4.872 1.034 1.00 55.91 166 LYS A O 1
ATOM 1397 N N . LEU A 1 167 ? 12.468 6.073 -0.021 1.00 62.44 167 LEU A N 1
ATOM 1398 C CA . LEU A 1 167 ? 11.407 5.847 0.980 1.00 62.44 167 LEU A CA 1
ATOM 1399 C C . LEU A 1 167 ? 10.533 4.610 0.717 1.00 62.44 167 LEU A C 1
ATOM 1401 O O . LEU A 1 167 ? 9.779 4.183 1.595 1.00 62.44 167 LEU A O 1
ATOM 1405 N N . GLY A 1 168 ? 10.677 3.984 -0.452 1.00 76.38 168 GLY A N 1
ATOM 1406 C CA . GLY A 1 168 ? 10.055 2.703 -0.773 1.00 76.38 168 GLY A CA 1
ATOM 1407 C C . GLY A 1 168 ? 9.518 2.627 -2.198 1.00 76.38 168 GLY A C 1
ATOM 1408 O O . GLY A 1 168 ? 9.681 3.540 -3.007 1.00 76.38 168 GLY A O 1
ATOM 1409 N N . TYR A 1 169 ? 8.856 1.511 -2.483 1.00 87.00 169 TYR A N 1
ATOM 1410 C CA . TYR A 1 169 ? 8.180 1.247 -3.745 1.00 87.00 169 TYR A CA 1
ATOM 1411 C C . TYR A 1 169 ? 6.695 1.015 -3.491 1.00 87.00 169 TYR A C 1
ATOM 1413 O O . TYR A 1 169 ? 6.288 0.510 -2.438 1.00 87.00 169 TYR A O 1
ATOM 1421 N N . ASN A 1 170 ? 5.885 1.348 -4.485 1.00 92.25 170 ASN A N 1
ATOM 1422 C CA . ASN A 1 170 ? 4.511 0.887 -4.539 1.00 92.25 170 ASN A CA 1
ATOM 1423 C C . ASN A 1 170 ? 4.485 -0.524 -5.105 1.00 92.25 170 ASN A C 1
ATOM 1425 O O . ASN A 1 170 ? 5.304 -0.871 -5.956 1.00 92.25 170 ASN A O 1
ATOM 1429 N N . ILE A 1 171 ? 3.533 -1.322 -4.641 1.00 94.94 171 ILE A N 1
ATOM 1430 C CA . ILE A 1 171 ? 3.241 -2.643 -5.172 1.00 94.94 171 ILE A CA 1
ATOM 1431 C C . ILE A 1 171 ? 1.748 -2.765 -5.451 1.00 94.94 171 ILE A C 1
ATOM 1433 O O . ILE A 1 171 ? 0.908 -2.276 -4.694 1.00 94.94 171 ILE A O 1
ATOM 1437 N N . VAL A 1 172 ? 1.423 -3.414 -6.559 1.00 95.94 172 VAL A N 1
ATOM 1438 C CA . VAL A 1 172 ? 0.058 -3.610 -7.025 1.00 95.94 172 VAL A CA 1
ATOM 1439 C C . VAL A 1 172 ? -0.204 -5.083 -7.258 1.00 95.94 172 VAL A C 1
ATOM 1441 O O . VAL A 1 172 ? 0.600 -5.774 -7.882 1.00 95.94 172 VAL A O 1
ATOM 1444 N N . PHE A 1 173 ? -1.370 -5.530 -6.802 1.00 96.69 173 PHE A N 1
ATOM 1445 C CA . PHE A 1 173 ? -1.874 -6.876 -7.023 1.00 96.69 173 PHE A CA 1
ATOM 1446 C C . PHE A 1 173 ? -3.261 -6.833 -7.661 1.00 96.69 173 PHE A C 1
ATOM 1448 O O . PHE A 1 173 ? -4.130 -6.068 -7.238 1.00 96.69 173 PHE A O 1
ATOM 1455 N N . GLU A 1 174 ? -3.501 -7.711 -8.631 1.00 94.62 174 GLU A N 1
ATOM 1456 C CA . GLU A 1 174 ? -4.870 -8.090 -8.984 1.00 94.62 174 GLU A CA 1
ATOM 1457 C C . GLU A 1 174 ? -5.501 -8.858 -7.808 1.00 94.62 174 GLU A C 1
ATOM 1459 O O . GLU A 1 174 ? -4.804 -9.558 -7.068 1.00 94.62 174 GLU A O 1
ATOM 1464 N N . GLU A 1 175 ? -6.817 -8.742 -7.612 1.00 92.56 175 GLU A N 1
ATOM 1465 C CA . GLU A 1 175 ? -7.487 -9.256 -6.407 1.00 92.56 175 GLU A CA 1
ATOM 1466 C C . GLU A 1 175 ? -7.267 -10.759 -6.176 1.00 92.56 175 GLU A C 1
ATOM 1468 O O . GLU A 1 175 ? -6.975 -11.182 -5.056 1.00 92.56 175 GLU A O 1
ATOM 1473 N N . ALA A 1 176 ? -7.361 -11.564 -7.238 1.00 93.62 176 ALA A N 1
ATOM 1474 C CA . ALA A 1 176 ? -7.141 -13.005 -7.154 1.00 93.62 176 ALA A CA 1
ATOM 1475 C C . ALA A 1 176 ? -5.709 -13.337 -6.699 1.00 93.62 176 ALA A C 1
ATOM 1477 O O . ALA A 1 176 ? -5.515 -14.213 -5.855 1.00 93.62 176 ALA A O 1
ATOM 1478 N N . SER A 1 177 ? -4.712 -12.603 -7.206 1.00 95.62 177 SER A N 1
ATOM 1479 C CA . SER A 1 177 ? -3.317 -12.763 -6.788 1.00 95.62 177 SER A CA 1
ATOM 1480 C C . SER A 1 177 ? -3.106 -12.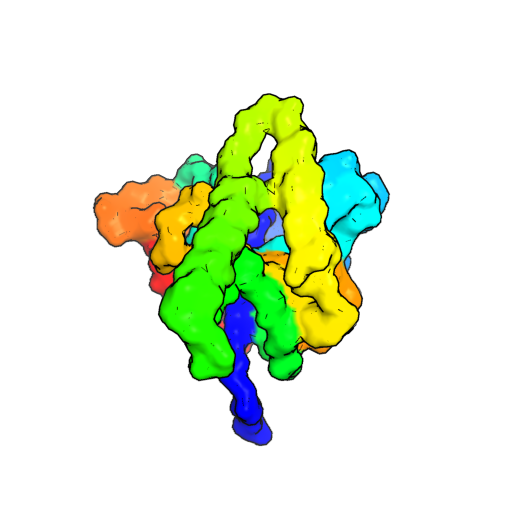305 -5.344 1.00 95.62 177 SER A C 1
ATOM 1482 O O . SER A 1 177 ? -2.479 -13.019 -4.562 1.00 95.62 177 SER A O 1
ATOM 1484 N N . ALA A 1 178 ? -3.693 -11.168 -4.950 1.00 96.38 178 ALA A N 1
ATOM 1485 C CA . ALA A 1 178 ? -3.626 -10.670 -3.578 1.00 96.38 178 ALA A CA 1
ATOM 1486 C C . ALA A 1 178 ? -4.169 -11.705 -2.582 1.00 96.38 178 ALA A C 1
ATOM 1488 O O . ALA A 1 178 ? -3.465 -12.088 -1.653 1.00 96.38 178 ALA A O 1
ATOM 1489 N N . LYS A 1 179 ? -5.380 -12.227 -2.811 1.00 95.44 179 LYS A N 1
ATOM 1490 C CA . LYS A 1 179 ? -6.015 -13.232 -1.937 1.00 95.44 179 LYS A CA 1
ATOM 1491 C C . LYS A 1 179 ? -5.255 -14.562 -1.907 1.00 95.44 179 LYS A C 1
ATOM 1493 O O . LYS A 1 179 ? -5.241 -15.249 -0.888 1.00 95.44 179 LYS A O 1
ATOM 1498 N N . LYS A 1 180 ? -4.606 -14.937 -3.013 1.00 95.81 180 LYS A N 1
ATOM 1499 C CA . LYS A 1 180 ? -3.766 -16.140 -3.091 1.00 95.81 180 LYS A CA 1
ATOM 1500 C C . LYS A 1 180 ? -2.472 -15.983 -2.290 1.00 95.81 180 LYS A C 1
ATOM 1502 O O . LYS A 1 180 ? -2.071 -16.919 -1.593 1.00 95.81 180 LYS A O 1
ATOM 1507 N N . ASN A 1 181 ? -1.807 -14.836 -2.427 1.00 96.19 181 ASN A N 1
ATOM 1508 C CA . ASN A 1 181 ? -0.410 -14.657 -2.038 1.00 96.19 181 ASN A CA 1
ATOM 1509 C C . ASN A 1 181 ? -0.199 -13.834 -0.770 1.00 96.19 181 ASN A C 1
ATOM 1511 O O . ASN A 1 181 ? 0.877 -13.923 -0.178 1.00 96.19 181 ASN A O 1
ATOM 1515 N N . LEU A 1 182 ? -1.195 -13.069 -0.329 1.00 96.75 182 LEU A N 1
ATOM 1516 C CA . LEU A 1 182 ? -1.113 -12.230 0.857 1.00 96.75 182 LEU A CA 1
ATOM 1517 C C . LEU A 1 182 ? -1.982 -12.778 1.985 1.00 96.75 182 LEU A C 1
ATOM 1519 O O . LEU A 1 182 ? -3.057 -13.339 1.785 1.00 96.75 182 LEU A O 1
ATOM 1523 N N . LYS A 1 183 ? -1.507 -12.558 3.204 1.00 95.00 183 LYS A N 1
ATOM 1524 C CA . LYS A 1 183 ? -2.254 -12.700 4.443 1.00 95.00 183 LYS A CA 1
ATOM 1525 C C . LYS A 1 183 ? -2.455 -11.304 5.019 1.00 95.00 183 LYS A C 1
ATOM 1527 O O . LYS A 1 183 ? -1.477 -10.615 5.294 1.00 95.00 183 LYS A O 1
ATOM 1532 N N . PHE A 1 184 ? -3.701 -10.901 5.231 1.00 95.31 184 PHE A N 1
ATOM 1533 C CA . PHE A 1 184 ? -3.996 -9.718 6.032 1.00 95.31 184 PHE A CA 1
ATOM 1534 C C . PHE A 1 184 ? -3.712 -10.009 7.509 1.00 95.31 184 PHE A C 1
ATOM 1536 O O . PHE A 1 184 ? -4.107 -11.057 8.024 1.00 95.31 184 PHE A O 1
ATOM 1543 N N . LEU A 1 185 ? -2.984 -9.112 8.171 1.00 93.50 185 LEU A N 1
ATOM 1544 C CA . LEU A 1 185 ? -2.611 -9.263 9.577 1.00 93.50 185 LEU A CA 1
ATOM 1545 C C . LEU A 1 185 ? -3.524 -8.472 10.510 1.00 93.50 185 LEU A C 1
ATOM 1547 O O . LEU A 1 185 ? -3.809 -8.936 11.607 1.00 93.50 185 LEU A O 1
ATOM 1551 N N . GLY A 1 186 ? -3.977 -7.300 10.077 1.00 94.62 186 GLY A N 1
ATOM 1552 C CA . GLY A 1 186 ? -4.806 -6.416 10.881 1.00 94.62 186 GLY A CA 1
ATOM 1553 C C . GLY A 1 186 ? -4.792 -4.990 10.346 1.00 94.62 186 GLY A C 1
ATOM 1554 O O . GLY A 1 186 ? -4.095 -4.665 9.377 1.00 94.62 186 GLY A O 1
ATOM 1555 N N . VAL A 1 187 ? -5.566 -4.137 11.005 1.00 95.62 187 VAL A N 1
ATOM 1556 C CA . VAL A 1 187 ? -5.657 -2.708 10.716 1.00 95.62 187 VAL A CA 1
ATOM 1557 C C . VAL A 1 187 ? -5.357 -1.903 11.971 1.00 95.62 187 VAL A C 1
ATOM 1559 O O . VAL A 1 187 ? -5.868 -2.212 13.036 1.00 95.62 187 VAL A O 1
ATOM 1562 N N . THR A 1 188 ? -4.565 -0.849 11.855 1.00 94.56 188 THR A N 1
ATOM 1563 C CA . THR A 1 188 ? -4.323 0.108 12.936 1.00 94.56 188 THR A CA 1
ATOM 1564 C C . THR A 1 188 ? -5.100 1.393 12.665 1.00 94.56 188 THR A C 1
ATOM 1566 O O . THR A 1 188 ? -5.071 1.911 11.550 1.00 94.56 188 THR A O 1
ATOM 1569 N N . VAL A 1 189 ? -5.786 1.915 13.679 1.00 96.12 189 VAL A N 1
ATOM 1570 C CA . VAL A 1 189 ? -6.475 3.210 13.650 1.00 96.12 189 VAL A CA 1
ATOM 1571 C C . VAL A 1 189 ? -5.569 4.248 14.289 1.00 96.12 189 VAL A C 1
ATOM 1573 O O . VAL A 1 189 ? -5.233 4.141 15.472 1.00 96.12 189 VAL A O 1
ATOM 1576 N N . GLY A 1 190 ? -5.182 5.254 13.513 1.00 93.69 190 GLY A N 1
ATOM 1577 C CA . GLY A 1 190 ? -4.274 6.299 13.961 1.00 93.69 190 GLY A CA 1
ATOM 1578 C C . GLY A 1 190 ? -4.669 7.685 13.478 1.00 93.69 190 GLY A C 1
ATOM 1579 O O . GLY A 1 190 ? -5.576 7.854 12.661 1.00 93.69 190 GLY A O 1
ATOM 1580 N N . ARG A 1 191 ? -3.960 8.683 13.992 1.00 94.31 191 ARG A N 1
ATOM 1581 C CA . ARG A 1 191 ? -4.047 10.082 13.585 1.00 94.31 191 ARG A CA 1
ATOM 1582 C C . ARG A 1 191 ? -2.658 10.617 13.315 1.00 94.31 191 ARG A C 1
ATOM 1584 O O . ARG A 1 191 ? -1.757 10.409 14.121 1.00 94.31 191 ARG A O 1
ATOM 1591 N N . VAL A 1 192 ? -2.490 11.331 12.210 1.00 91.69 192 VAL A N 1
ATOM 1592 C CA . VAL A 1 192 ? -1.264 12.084 11.947 1.00 91.69 192 VAL A CA 1
ATOM 1593 C C . VAL A 1 192 ? -1.229 13.298 12.870 1.00 91.69 192 VAL A C 1
ATOM 1595 O O . VAL A 1 192 ? -2.174 14.081 12.929 1.00 91.69 192 VAL A O 1
ATOM 1598 N N . MET A 1 193 ? -0.135 13.439 13.598 1.00 91.00 193 MET A N 1
ATOM 1599 C CA . MET A 1 193 ? 0.137 14.520 14.534 1.00 91.00 193 MET A CA 1
ATOM 1600 C C . MET A 1 193 ? 1.114 15.513 13.913 1.00 91.00 193 MET A C 1
ATOM 1602 O O . MET A 1 193 ? 1.737 15.240 12.883 1.00 91.00 193 MET A O 1
ATOM 1606 N N . ASP A 1 194 ? 1.276 16.663 14.559 1.00 87.94 194 ASP A N 1
ATOM 1607 C CA . ASP A 1 194 ? 2.314 17.607 14.170 1.00 87.94 194 ASP A CA 1
ATOM 1608 C C . ASP A 1 194 ? 3.698 16.958 14.292 1.00 87.94 194 ASP A C 1
ATOM 1610 O O . ASP A 1 194 ? 4.036 16.298 15.284 1.00 87.94 194 ASP A O 1
ATOM 1614 N N . LYS A 1 195 ? 4.485 17.131 13.234 1.00 80.31 195 LYS A N 1
ATOM 1615 C CA . LYS A 1 195 ? 5.805 16.533 13.079 1.00 80.31 195 LYS A CA 1
ATOM 1616 C C . LYS A 1 195 ? 6.832 17.242 13.984 1.00 80.31 195 LYS A C 1
ATOM 1618 O O . LYS A 1 195 ? 6.963 18.465 13.888 1.00 80.31 195 LYS A O 1
ATOM 1623 N N . PRO A 1 196 ? 7.600 16.514 14.816 1.00 77.00 196 PRO A N 1
ATOM 1624 C CA . PRO A 1 196 ? 8.778 17.061 15.485 1.00 77.00 196 PRO A CA 1
ATOM 1625 C C . PRO A 1 196 ? 9.932 17.261 14.485 1.00 77.00 196 PRO A C 1
ATOM 1627 O O . PRO A 1 196 ? 9.899 16.773 13.356 1.00 77.00 196 PRO A O 1
ATOM 1630 N N . SER A 1 197 ? 10.973 18.001 14.875 1.00 71.62 197 SER A N 1
ATOM 1631 C CA . SER A 1 197 ? 12.067 18.400 13.970 1.00 71.62 197 SER A CA 1
ATOM 1632 C C . SER A 1 197 ? 12.870 17.241 13.362 1.00 71.62 197 SER A C 1
ATOM 1634 O O . SER A 1 197 ? 13.547 17.435 12.356 1.00 71.62 197 SER A O 1
ATOM 1636 N N . ASP A 1 198 ? 12.818 16.062 13.974 1.00 76.12 198 ASP A N 1
ATOM 1637 C CA . ASP A 1 198 ? 13.678 14.903 13.723 1.00 76.12 198 ASP A CA 1
ATOM 1638 C C . ASP A 1 198 ? 12.942 13.665 13.183 1.00 76.12 198 ASP A C 1
ATOM 1640 O O . ASP A 1 198 ? 13.597 12.676 12.859 1.00 76.12 198 ASP A O 1
ATOM 1644 N N . ALA A 1 199 ? 11.617 13.721 13.029 1.00 71.12 199 ALA A N 1
ATOM 1645 C CA . ALA A 1 199 ? 10.808 12.605 12.534 1.00 71.12 199 ALA A CA 1
ATOM 1646 C C . ALA A 1 199 ? 10.232 12.899 11.143 1.00 71.12 199 ALA A C 1
ATOM 1648 O O . ALA A 1 199 ? 10.094 14.057 10.749 1.00 71.12 199 ALA A O 1
ATOM 1649 N N . GLU A 1 200 ? 9.914 11.878 10.354 1.00 72.12 200 GLU A N 1
ATOM 1650 C CA . GLU A 1 200 ? 9.316 12.042 9.025 1.00 72.12 200 GLU A CA 1
ATOM 1651 C C . GLU A 1 200 ? 7.800 12.246 9.114 1.00 72.12 200 GLU A C 1
ATOM 1653 O O . GLU A 1 200 ? 7.252 13.118 8.434 1.00 72.12 200 GLU A O 1
ATOM 1658 N N . PHE A 1 201 ? 7.168 11.546 10.049 1.00 75.44 201 PHE A N 1
ATOM 1659 C CA . PHE A 1 201 ? 5.806 11.745 10.509 1.00 75.44 201 PHE A CA 1
ATOM 1660 C C . PHE A 1 201 ? 5.749 11.706 12.040 1.00 75.44 201 PHE A C 1
ATOM 1662 O O . PHE A 1 201 ? 6.712 11.456 12.744 1.00 75.44 201 PHE A O 1
ATOM 1669 N N . ASN A 1 202 ? 4.580 11.976 12.589 1.00 85.25 202 ASN A N 1
ATOM 1670 C CA . ASN A 1 202 ? 4.278 11.685 13.978 1.00 85.25 202 ASN A CA 1
ATOM 1671 C C . ASN A 1 202 ? 2.850 11.168 13.986 1.00 85.25 202 ASN A C 1
ATOM 1673 O O . ASN A 1 202 ? 2.009 11.736 13.289 1.00 85.25 202 ASN A O 1
ATOM 1677 N N . THR A 1 203 ? 2.557 10.086 14.701 1.00 87.12 203 THR A N 1
ATOM 1678 C CA . THR A 1 203 ? 1.175 9.601 14.776 1.00 87.12 203 THR A CA 1
ATOM 1679 C C . THR A 1 203 ? 0.797 9.186 16.175 1.00 87.12 203 THR A C 1
ATOM 1681 O O . THR A 1 203 ? 1.589 8.586 16.897 1.00 87.12 203 THR A O 1
ATOM 1684 N N . GLU A 1 204 ? -0.459 9.437 16.509 1.00 90.44 204 GLU A N 1
ATOM 1685 C CA . GLU A 1 204 ? -1.113 8.874 17.674 1.00 90.44 204 GLU A CA 1
ATOM 1686 C C . GLU A 1 204 ? -1.910 7.642 17.242 1.00 90.44 204 GLU A C 1
ATOM 1688 O O . GLU A 1 204 ? -2.711 7.709 16.309 1.00 90.44 204 GLU A O 1
ATOM 1693 N N . ILE A 1 205 ? -1.687 6.512 17.913 1.00 91.38 205 ILE A N 1
ATOM 1694 C CA . ILE A 1 205 ? -2.397 5.261 17.643 1.00 91.38 205 ILE A CA 1
ATOM 1695 C C . ILE A 1 205 ? -3.484 5.054 18.697 1.00 91.38 205 ILE A C 1
ATOM 1697 O O . ILE A 1 205 ? -3.223 5.171 19.894 1.00 91.38 205 ILE A O 1
ATOM 1701 N N . TYR A 1 206 ? -4.691 4.697 18.255 1.00 93.44 206 TYR A N 1
ATOM 1702 C CA . TYR A 1 206 ? -5.845 4.475 19.130 1.00 93.44 206 TYR A CA 1
ATOM 1703 C C . TYR A 1 206 ? -6.154 2.985 19.281 1.00 93.44 206 TYR A C 1
ATOM 1705 O O . TYR A 1 206 ? -6.180 2.459 20.399 1.00 93.44 206 TYR A O 1
ATOM 1713 N N . TYR A 1 207 ? -6.343 2.289 18.159 1.00 95.50 207 TYR A N 1
ATOM 1714 C CA . TYR A 1 207 ? -6.842 0.915 18.147 1.00 95.50 207 TYR A CA 1
ATOM 1715 C C . TYR A 1 207 ? -6.126 0.047 17.124 1.00 95.50 207 TYR A C 1
ATOM 1717 O O . TYR A 1 207 ? -5.643 0.549 16.113 1.00 95.50 207 TYR A O 1
ATOM 1725 N N . ASP A 1 208 ? -6.147 -1.260 17.362 1.00 94.88 208 ASP A N 1
ATOM 1726 C CA . ASP A 1 208 ? -5.910 -2.265 16.332 1.00 94.88 208 ASP A CA 1
ATOM 1727 C C . ASP A 1 208 ? -7.181 -3.096 16.135 1.00 94.88 208 ASP A C 1
ATOM 1729 O O . ASP A 1 208 ? -7.861 -3.440 17.104 1.00 94.88 208 ASP A O 1
ATOM 1733 N N . GLY A 1 209 ? -7.500 -3.397 14.882 1.00 95.62 209 GLY A N 1
ATOM 1734 C CA . GLY A 1 209 ? -8.632 -4.203 14.456 1.00 95.62 209 GLY A CA 1
ATOM 1735 C C . GLY A 1 209 ? -8.180 -5.499 13.796 1.00 95.62 209 GLY A C 1
ATOM 1736 O O . GLY A 1 209 ? -7.267 -5.500 12.961 1.00 95.62 209 GLY A O 1
ATOM 1737 N N . PHE A 1 210 ? -8.857 -6.595 14.129 1.00 95.56 210 PHE A N 1
ATOM 1738 C CA . PHE A 1 210 ? -8.578 -7.923 13.582 1.00 95.56 210 PHE A CA 1
ATOM 1739 C C . PHE A 1 210 ? -9.853 -8.565 13.041 1.00 95.56 210 PHE A C 1
ATOM 1741 O O . PHE A 1 210 ? -10.920 -8.423 13.637 1.00 95.56 210 PHE A O 1
ATOM 1748 N N . LEU A 1 211 ? -9.729 -9.285 11.921 1.00 95.38 211 LEU A N 1
ATOM 1749 C CA . LEU A 1 211 ? -10.824 -10.098 11.397 1.00 95.38 211 LEU A CA 1
ATOM 1750 C C . LEU A 1 211 ? -11.077 -11.284 12.329 1.00 95.38 211 LEU A C 1
ATOM 1752 O O . LEU A 1 211 ? -10.169 -12.071 12.606 1.00 95.38 211 LEU A O 1
ATOM 1756 N N . ASN A 1 212 ? -12.317 -11.422 12.783 1.00 94.44 212 ASN A N 1
ATOM 1757 C CA . ASN A 1 212 ? -12.767 -12.541 13.595 1.00 94.44 212 ASN A CA 1
ATOM 1758 C C . ASN A 1 212 ? -13.298 -13.694 12.724 1.00 94.44 212 ASN A C 1
ATOM 1760 O O . ASN A 1 212 ? -13.324 -13.630 11.494 1.00 94.44 212 ASN A O 1
ATOM 1764 N N . GLN A 1 213 ? -13.740 -14.779 13.365 1.00 93.62 213 GLN A N 1
ATOM 1765 C CA . GLN A 1 213 ? -14.243 -15.966 12.659 1.00 93.62 213 GLN A CA 1
ATOM 1766 C C . GLN A 1 213 ? -15.526 -15.712 11.851 1.00 93.62 213 GLN A C 1
ATOM 1768 O O . GLN A 1 213 ? -15.819 -16.477 10.936 1.00 93.62 213 GLN A O 1
ATOM 1773 N N . ALA A 1 214 ? -16.279 -14.656 12.170 1.00 94.44 214 ALA A N 1
ATOM 1774 C CA . ALA A 1 214 ? -17.464 -14.249 11.422 1.00 94.44 214 ALA A CA 1
ATOM 1775 C C . ALA A 1 214 ? -17.127 -13.373 10.200 1.00 94.44 214 ALA A C 1
ATOM 1777 O O . ALA A 1 214 ? -18.031 -12.997 9.457 1.00 94.44 214 ALA A O 1
ATOM 1778 N N . GLY A 1 215 ? -15.846 -13.049 9.976 1.00 93.06 215 GLY A N 1
ATOM 1779 C CA . GLY A 1 215 ? -15.412 -12.180 8.882 1.00 93.06 215 GLY A CA 1
ATOM 1780 C C . GLY A 1 215 ? -15.682 -10.694 9.132 1.00 93.06 215 GLY A C 1
ATOM 1781 O O . GLY A 1 215 ? -15.663 -9.914 8.178 1.00 93.06 215 GLY A O 1
ATOM 1782 N N . THR A 1 216 ? -15.932 -10.308 10.388 1.00 95.56 216 THR A N 1
ATOM 1783 C CA . THR A 1 216 ? -16.078 -8.911 10.825 1.00 95.56 216 THR A CA 1
ATOM 1784 C C . THR A 1 216 ? -14.889 -8.476 11.677 1.00 95.56 216 THR A C 1
ATOM 1786 O O . THR A 1 216 ? -14.023 -9.291 11.996 1.00 95.56 216 THR A O 1
ATOM 1789 N N . PHE A 1 217 ? -14.822 -7.194 12.040 1.00 96.69 217 PHE A N 1
ATOM 1790 C CA . PHE A 1 217 ? -13.718 -6.649 12.831 1.00 96.69 217 PHE A CA 1
ATOM 1791 C C . PHE A 1 217 ? -14.029 -6.528 14.320 1.00 96.69 217 PHE A C 1
ATOM 1793 O O . PHE A 1 217 ? -15.054 -5.966 14.695 1.00 96.69 217 PHE A O 1
ATOM 1800 N N . ASP A 1 218 ? -13.072 -6.953 15.145 1.00 96.31 218 ASP A N 1
ATOM 1801 C CA . ASP A 1 218 ? -13.011 -6.618 16.567 1.00 96.31 218 ASP A CA 1
ATOM 1802 C C . ASP A 1 218 ? -11.860 -5.632 16.811 1.00 96.31 218 ASP A C 1
ATOM 1804 O O . ASP A 1 218 ? -10.721 -5.890 16.410 1.00 96.31 218 ASP A O 1
ATOM 1808 N N . PHE A 1 219 ? -12.155 -4.503 17.466 1.00 96.75 219 PHE A N 1
ATOM 1809 C CA . PHE A 1 219 ? -11.194 -3.424 17.720 1.00 96.75 219 PHE A CA 1
ATOM 1810 C C . PHE A 1 219 ? -10.784 -3.331 19.194 1.00 96.75 219 PHE A C 1
ATOM 1812 O O . PHE A 1 219 ? -11.590 -3.093 20.103 1.00 96.75 219 PHE A O 1
ATOM 1819 N N . PHE A 1 220 ? -9.480 -3.408 19.429 1.00 95.12 220 PHE A N 1
ATOM 1820 C CA . PHE A 1 220 ? -8.860 -3.372 20.748 1.00 95.12 220 PHE A CA 1
ATOM 1821 C C . PHE A 1 220 ? -7.970 -2.144 20.882 1.00 95.12 220 PHE A C 1
ATOM 1823 O O . PHE A 1 220 ? -7.464 -1.618 19.895 1.00 95.12 220 PHE A O 1
ATOM 1830 N N . SER A 1 221 ? -7.758 -1.667 22.110 1.00 93.31 221 SER A N 1
ATOM 1831 C CA . SER A 1 221 ? -6.738 -0.639 22.351 1.00 93.31 221 SER A CA 1
ATOM 1832 C C . SER A 1 221 ? -5.381 -1.157 21.879 1.00 93.31 221 SER A C 1
ATOM 1834 O O . SER A 1 221 ? -5.041 -2.306 22.153 1.00 93.31 221 SER A O 1
ATOM 1836 N N . TRP A 1 222 ? -4.585 -0.323 21.215 1.00 89.44 222 TRP A N 1
ATOM 1837 C CA . TRP A 1 222 ? -3.332 -0.756 20.572 1.00 89.44 222 TRP A CA 1
ATOM 1838 C C . TRP A 1 222 ? -2.315 -1.414 21.528 1.00 89.44 222 TRP A C 1
ATOM 1840 O O . TRP A 1 222 ? -1.468 -2.217 21.128 1.00 89.44 222 TRP A O 1
ATOM 1850 N N . ASN A 1 223 ? -2.385 -1.080 22.818 1.00 88.81 223 ASN A N 1
ATOM 1851 C CA . ASN A 1 223 ? -1.521 -1.601 23.878 1.00 88.81 223 ASN A CA 1
ATOM 1852 C C . ASN A 1 223 ? -2.129 -2.784 24.658 1.00 88.81 223 ASN A C 1
ATOM 1854 O O . ASN A 1 223 ? -1.509 -3.250 25.626 1.00 88.81 223 ASN A O 1
ATOM 1858 N N . SER A 1 224 ? -3.311 -3.252 24.247 1.00 91.88 224 SER A N 1
ATOM 1859 C CA . SER A 1 224 ? -4.008 -4.407 24.814 1.00 91.88 224 SER A CA 1
ATOM 1860 C C . SER A 1 224 ? -3.206 -5.699 24.647 1.00 91.88 224 SER A C 1
ATOM 1862 O O . SER A 1 224 ? -2.223 -5.765 23.898 1.00 91.88 224 SER A O 1
ATOM 1864 N N . LYS A 1 225 ? -3.615 -6.741 25.374 1.00 90.75 225 LYS A N 1
ATOM 1865 C CA . LYS A 1 225 ? -2.993 -8.061 25.267 1.00 90.75 225 LYS A CA 1
ATOM 1866 C C . LYS A 1 225 ? -3.253 -8.653 23.880 1.00 90.75 225 LYS A C 1
ATOM 1868 O O . LYS A 1 225 ? -2.324 -9.132 23.246 1.00 90.75 225 LYS A O 1
ATOM 1873 N N . GLU A 1 226 ? -4.479 -8.521 23.396 1.00 92.12 226 GLU A N 1
ATOM 1874 C CA . GLU A 1 226 ? -4.968 -9.005 22.109 1.00 92.12 226 GLU A CA 1
ATOM 1875 C C . GLU A 1 226 ? -4.175 -8.399 20.948 1.00 92.12 226 GLU A C 1
ATOM 1877 O O . GLU A 1 226 ? -3.692 -9.126 20.077 1.00 92.12 226 GLU A O 1
ATOM 1882 N N . SER A 1 227 ? -3.956 -7.079 20.979 1.00 90.31 227 SER A N 1
ATOM 1883 C CA . SER A 1 227 ? -3.099 -6.389 20.012 1.00 90.31 227 SER A CA 1
ATOM 1884 C C . SER A 1 227 ? -1.663 -6.905 20.064 1.00 90.31 227 SER A C 1
ATOM 1886 O O . SER A 1 227 ? -1.084 -7.238 19.034 1.00 90.31 227 SER A O 1
ATOM 1888 N N . LYS A 1 228 ? -1.076 -7.015 21.261 1.00 86.44 228 LYS A N 1
ATOM 1889 C CA . LYS A 1 228 ? 0.304 -7.499 21.428 1.00 86.44 228 LYS A CA 1
ATOM 1890 C C . LYS A 1 228 ? 0.480 -8.962 21.035 1.00 86.44 228 LYS A C 1
ATOM 1892 O O . LYS A 1 228 ? 1.575 -9.331 20.646 1.00 86.44 228 LYS A O 1
ATOM 1897 N N . GLU A 1 229 ? -0.547 -9.793 21.135 1.00 86.25 229 GLU A N 1
ATOM 1898 C CA . GLU A 1 229 ? -0.485 -11.198 20.718 1.00 86.25 229 GLU A CA 1
ATOM 1899 C C . GLU A 1 229 ? -0.686 -11.355 19.207 1.00 86.25 229 GLU A C 1
ATOM 1901 O O . GLU A 1 229 ? 0.026 -12.132 18.573 1.00 86.25 229 GLU A O 1
ATOM 1906 N N . SER A 1 230 ? -1.621 -10.601 18.623 1.00 83.50 230 SER A N 1
ATOM 1907 C CA . SER A 1 230 ? -1.982 -10.719 17.202 1.00 83.50 230 SER A CA 1
ATOM 1908 C C . SER A 1 230 ? -0.958 -10.056 16.290 1.00 83.50 230 SER A C 1
ATOM 1910 O O . SER A 1 230 ? -0.546 -10.619 15.276 1.00 83.50 230 SER A O 1
ATOM 1912 N N . PHE A 1 231 ? -0.530 -8.857 16.672 1.00 79.38 231 PHE A N 1
ATOM 1913 C CA . PHE A 1 231 ? 0.502 -8.117 15.973 1.00 79.38 231 PHE A CA 1
ATOM 1914 C C . PHE A 1 231 ? 1.899 -8.488 16.520 1.00 79.38 231 PHE A C 1
ATOM 1916 O O . PHE A 1 231 ? 2.844 -8.646 15.751 1.00 79.38 231 PHE A O 1
ATOM 1923 N N . GLY A 1 232 ? 2.063 -8.762 17.811 1.00 68.75 232 GLY A N 1
ATOM 1924 C CA . GLY A 1 232 ? 3.393 -8.922 18.410 1.00 68.75 232 GLY A CA 1
ATOM 1925 C C . GLY A 1 232 ? 3.920 -7.594 18.948 1.00 68.75 232 GLY A C 1
ATOM 1926 O O . GLY A 1 232 ? 3.205 -6.588 19.007 1.00 68.75 232 GLY A O 1
ATOM 1927 N N . ASP A 1 233 ? 5.208 -7.558 19.292 1.00 57.25 233 ASP A N 1
ATOM 1928 C CA . ASP A 1 233 ? 5.930 -6.298 19.468 1.00 57.25 233 ASP A CA 1
ATOM 1929 C C . ASP A 1 233 ? 6.240 -5.708 18.086 1.00 57.25 233 ASP A C 1
ATOM 1931 O O . ASP A 1 233 ? 7.377 -5.694 17.617 1.00 57.25 233 ASP A O 1
ATOM 1935 N N . PHE A 1 234 ? 5.198 -5.236 17.395 1.00 60.91 234 PHE A N 1
ATOM 1936 C CA . PHE A 1 234 ? 5.321 -4.444 16.172 1.00 60.91 234 PHE A CA 1
ATOM 1937 C C . PHE A 1 234 ? 5.908 -3.056 16.477 1.00 60.91 234 PHE A C 1
ATOM 1939 O O . PHE A 1 234 ? 5.527 -2.079 15.847 1.00 60.91 234 PHE A O 1
ATOM 1946 N N . SER A 1 235 ? 6.880 -2.950 17.386 1.00 52.34 235 SER A N 1
ATOM 1947 C CA . SER A 1 235 ? 7.861 -1.867 17.396 1.00 52.34 235 SER A CA 1
ATOM 1948 C C . SER A 1 235 ? 8.373 -1.593 15.983 1.00 52.34 235 SER A C 1
ATOM 1950 O O . SER A 1 235 ? 8.556 -0.449 15.629 1.00 52.34 235 SER A O 1
ATOM 1952 N N . ILE A 1 236 ? 8.488 -2.594 15.107 1.00 47.72 236 ILE A N 1
ATOM 1953 C CA . ILE A 1 236 ? 8.826 -2.349 13.701 1.00 47.72 236 ILE A CA 1
ATOM 1954 C C . ILE A 1 236 ? 7.739 -1.553 12.968 1.00 47.72 236 ILE A C 1
ATOM 1956 O O . ILE A 1 236 ? 8.108 -0.619 12.297 1.00 47.72 236 ILE A O 1
ATOM 1960 N N . VAL A 1 237 ? 6.432 -1.818 13.094 1.00 51.38 237 VAL A N 1
ATOM 1961 C CA . VAL A 1 237 ? 5.386 -1.004 12.414 1.00 51.38 237 VAL A CA 1
ATOM 1962 C C . VAL A 1 237 ? 5.077 0.296 13.159 1.00 51.38 237 VAL A C 1
ATOM 1964 O O . VAL A 1 237 ? 4.699 1.283 12.540 1.00 51.38 237 VAL A O 1
ATOM 1967 N N . ARG A 1 238 ? 5.272 0.310 14.480 1.00 57.69 238 ARG A N 1
ATOM 1968 C CA . ARG A 1 238 ? 4.977 1.428 15.387 1.00 57.69 238 ARG A CA 1
ATOM 1969 C C . ARG A 1 238 ? 6.164 2.388 15.570 1.00 57.69 238 ARG A C 1
ATOM 1971 O O . ARG A 1 238 ? 5.942 3.544 15.896 1.00 57.69 238 ARG A O 1
ATOM 1978 N N . ASN A 1 239 ? 7.389 1.924 15.304 1.00 49.91 239 ASN A N 1
ATOM 1979 C CA . ASN A 1 239 ? 8.648 2.685 15.261 1.00 49.91 239 ASN A CA 1
ATOM 1980 C C . ASN A 1 239 ? 9.254 2.715 13.839 1.00 49.91 239 ASN A C 1
ATOM 1982 O O . ASN A 1 239 ? 10.396 3.150 13.678 1.00 49.91 239 ASN A O 1
ATOM 1986 N N . MET A 1 240 ? 8.545 2.227 12.806 1.00 50.06 240 MET A N 1
ATOM 1987 C CA . MET A 1 240 ? 8.918 2.408 11.394 1.00 50.06 240 MET A CA 1
ATOM 1988 C C . MET A 1 240 ? 8.751 3.881 11.060 1.00 50.06 240 MET A C 1
ATOM 1990 O O . MET A 1 240 ? 7.710 4.243 10.528 1.00 50.06 240 MET A O 1
ATOM 1994 N N . GLY A 1 241 ? 9.750 4.696 11.416 1.00 40.91 241 GLY A N 1
ATOM 1995 C CA . GLY A 1 241 ? 9.944 6.064 10.927 1.00 40.91 241 GLY A CA 1
ATOM 1996 C C . GLY A 1 241 ? 8.649 6.758 10.528 1.00 40.91 241 GLY A C 1
ATOM 1997 O O . GLY A 1 241 ? 8.454 7.113 9.361 1.00 40.91 241 GLY A O 1
ATOM 1998 N N . LEU A 1 242 ? 7.738 6.843 11.495 1.00 42.97 242 LEU A N 1
ATOM 1999 C CA . LEU A 1 242 ? 7.026 8.078 11.677 1.00 42.97 242 LEU A CA 1
ATOM 2000 C C . LEU A 1 242 ? 8.068 8.956 12.350 1.00 42.97 242 LEU A C 1
ATOM 2002 O O . LEU A 1 242 ? 8.463 8.628 13.489 1.00 42.97 242 LEU A O 1
#

pLDDT: mean 87.18, std 12.33, range [40.91, 97.06]

Radius of gyration: 19.26 Å; chains: 1; bounding box: 47×44×52 Å

Foldseek 3Di:
DPDPDDKAKWKAKDWADPQQVVCLVVVPRPQAWFLVSQFWDQLQPQQAQDLADHRSFTKDKIWSAHLLNCLVVVADAFIKIKMWMKMWPDDFAEFELQDQDQDPPDDPVRSVVSNVVSVVLLCLSLDDDDPPPSVSSVSSNCSCVPPTDDPRGLKYWYARSRDDSPLTIMIMGRRVSCVVTMDTQWIWIWGWHDDDPPFPTDIDTAWIWDQDPVRTIDIDGCPDPVNCVSVNPVCVNVVVGD

Secondary structure (DSSP, 8-state):
---SS---EEEEEEE--HHHHHTTTT---TTS-BGGGGS---GGG--S--SS--TT--EEEEESSHHHHHHHTT--TT-EEEEEEEEESS---EEETT-PPPPTTS-HHHHHHHHHHHHHHHHHHTPPPPTT-THHHHHHHHHIIIII--TT-SEEEEE-SSS-TTS-EEEEEEHHHHHHHEEEEEEEEEEEPPPPTT-S--EEEEEEEEE-TTSBEEEEETTSHHHHHHT-STHHHHSS--

Sequence (242 aa):
MTDPYQRFYFYRIRKLTLEDKEAIYTKDFPSMQSEQDIWTKPASLVKNYGRLNRPEQSILYLGSTATNALYETDCQPGDFFFLQVYQNKNPMRISQIHTSQYMEEFDEIENAKLLLVHQFLLSEFTRVTPPNQDLLYKTSLLIYEEFFKAQEVDGYTYPSIKTLPKLGYNIVFEEASAKKNLKFLGVTVGRVMDKPSDAEFNTEIYYDGFLNQAGTFDFFSWNSKESKESFGDFSIVRNMGL